Protein AF-A0A4S4KAW1-F1 (afdb_monomer)

Secondary structure (DSSP, 8-state):
---------TT-TT--EEEEEEEE--BTTBSS-HHHHHHGGGTT-EEPPPP------SS------TTGGGG---EEEEEEEE-S-HHHHHHHHHHHHSSS--PPPTTTS--S-TTSPPPPPTT--SEEEE-----SSSEEEE-EEESB---S--TTSPPPPB----------SPPPHHHHHHHHHHTTS----------BB--TT-TTS-SEEE-SS-HHHHHHHHHHTT--SEEEES---SSHHHHHHHHHHHHT-

Sequence (257 aa):
MPQIPFIISDGDPRDPLRVLITGFGPFASYTVNPSWLAVKKLNNVVLETEGAVPVTVNQPEVLSDAASKKSQRPIHITTIEIPVTYSAVLSTVPGLHARPPTLPTSTDLALTDDSAAPLPPADGYDLVLHVGAGARGDLHVEKLGHKLGYNMPDVDGKLAPVVAQCRDVDDSGEEDPAERFDHERIVDVGKGEGEEHVMRGFAEGYEAYNEELTTGIDVDELVKSLKESGVEHVQSSTNAGRYLCDFIYYGSLAEAQ

Foldseek 3Di:
DPDDQDDDDVDPLLAAAEEEEEEEADDQPRNGFPRCVVCVVLASPKAWDDQDDPDDDDDDPPPPPPVSVSPTHIHTYHYWYFYQAQVRLVVQQLQQLDQQRDHDDCVVTPPPPPPDHDDGHNRHHPYYHYGYDFDPFFAEDAFKFFFKDQQAATRVRDTADFADDDDVDPPVDDQDPLQVRVCVRRPVSDDDPDDDPTIGGDHPPQVPDDRMAGDPDPVVVVQVVCVVVPRVRYDYDHDNNSGSSSRSVVSNRSSND

Mean predicted aligned error: 10.24 Å

pLDDT: mean 79.51, std 20.13, range [31.59, 98.56]

Structure (mmCIF, N/CA/C/O backbone):
data_AF-A0A4S4KAW1-F1
#
_entry.id   AF-A0A4S4KAW1-F1
#
loop_
_atom_site.group_PDB
_atom_site.id
_atom_site.type_symbol
_atom_site.label_atom_id
_atom_site.label_alt_id
_atom_site.label_comp_id
_atom_site.label_asym_id
_atom_site.label_entity_id
_atom_site.label_seq_id
_atom_site.pdbx_PDB_ins_code
_atom_site.Cartn_x
_atom_site.Cartn_y
_atom_site.Cartn_z
_atom_site.occupancy
_atom_site.B_iso_or_equiv
_atom_site.auth_seq_id
_atom_site.auth_comp_id
_atom_site.auth_asym_id
_atom_site.auth_atom_id
_atom_site.pdbx_PDB_model_num
ATOM 1 N N . MET A 1 1 ? -1.596 2.398 28.412 1.00 31.59 1 MET A N 1
ATOM 2 C CA . MET A 1 1 ? -0.877 1.181 28.862 1.00 31.59 1 MET A CA 1
ATOM 3 C C . MET A 1 1 ? -0.819 0.224 27.681 1.00 31.59 1 MET A C 1
ATOM 5 O O . MET A 1 1 ? -1.823 0.179 26.980 1.00 31.59 1 MET A O 1
ATOM 9 N N . PRO A 1 2 ? 0.284 -0.499 27.419 1.00 34.94 2 PRO A N 1
ATOM 10 C CA . PRO A 1 2 ? 0.257 -1.559 26.415 1.00 34.94 2 PRO A CA 1
ATOM 11 C C . PRO A 1 2 ? -0.723 -2.640 26.894 1.00 34.94 2 PRO A C 1
ATOM 13 O O . PRO A 1 2 ? -0.535 -3.217 27.964 1.00 34.94 2 PRO A O 1
ATOM 16 N N . GLN A 1 3 ? -1.819 -2.810 26.157 1.00 39.22 3 GLN A N 1
ATOM 17 C CA . GLN A 1 3 ? -2.831 -3.832 26.411 1.00 39.22 3 GLN A CA 1
ATOM 18 C C . GLN A 1 3 ? -2.237 -5.207 26.083 1.00 39.22 3 GLN A C 1
ATOM 20 O O . GLN A 1 3 ? -1.500 -5.361 25.110 1.00 39.22 3 GLN A O 1
ATOM 25 N N . ILE A 1 4 ? -2.521 -6.186 26.937 1.00 39.03 4 ILE A N 1
ATOM 26 C CA . ILE A 1 4 ? -2.115 -7.585 26.772 1.00 39.03 4 ILE A CA 1
ATOM 27 C C . ILE A 1 4 ? -2.754 -8.110 25.470 1.00 39.03 4 ILE A C 1
ATOM 29 O O . ILE A 1 4 ? -3.947 -7.870 25.281 1.00 39.03 4 ILE A O 1
ATOM 33 N N . PRO A 1 5 ? -2.020 -8.806 24.578 1.00 40.56 5 PRO A N 1
ATOM 34 C CA . PRO A 1 5 ? -2.594 -9.353 23.352 1.00 40.56 5 PRO A CA 1
ATOM 35 C C . PRO A 1 5 ? -3.727 -10.325 23.698 1.00 40.56 5 PRO A C 1
ATOM 37 O O . PRO A 1 5 ? -3.508 -11.349 24.345 1.00 40.56 5 PRO A O 1
ATOM 40 N N . PHE A 1 6 ? -4.948 -9.977 23.296 1.00 51.44 6 PHE A N 1
ATOM 41 C CA . PHE A 1 6 ? -6.106 -10.854 23.392 1.00 51.44 6 PHE A CA 1
ATOM 42 C C . PHE A 1 6 ? -6.277 -11.538 22.039 1.00 51.44 6 PHE A C 1
ATOM 44 O O . PHE A 1 6 ? -6.526 -10.880 21.031 1.00 51.44 6 PHE A O 1
ATOM 51 N N . ILE A 1 7 ? -6.117 -12.859 22.007 1.00 53.09 7 ILE A N 1
ATOM 52 C CA . ILE A 1 7 ? -6.433 -13.652 20.821 1.00 53.09 7 ILE A CA 1
ATOM 53 C C . ILE A 1 7 ? -7.956 -13.738 20.754 1.00 53.09 7 ILE A C 1
ATOM 55 O O . ILE A 1 7 ? -8.578 -14.394 21.590 1.00 53.09 7 ILE A O 1
ATOM 59 N N . ILE A 1 8 ? -8.565 -13.067 19.776 1.00 52.62 8 ILE A N 1
ATOM 60 C CA . ILE A 1 8 ? -9.959 -13.336 19.428 1.00 52.62 8 ILE A CA 1
ATOM 61 C C . ILE A 1 8 ? -9.987 -14.706 18.749 1.00 52.62 8 ILE A C 1
ATOM 63 O O . ILE A 1 8 ? -9.509 -14.858 17.626 1.00 52.62 8 ILE A O 1
ATOM 67 N N . SER A 1 9 ? -10.508 -15.714 19.450 1.00 46.94 9 SER A N 1
ATOM 68 C CA . SER A 1 9 ? -10.858 -16.987 18.824 1.00 46.94 9 SER A CA 1
ATOM 69 C C . SER A 1 9 ? -11.995 -16.771 17.828 1.00 46.94 9 SER A C 1
ATOM 71 O O . SER A 1 9 ? -12.861 -15.925 18.067 1.00 46.94 9 SER A O 1
ATOM 73 N N . ASP A 1 10 ? -12.049 -17.576 16.767 1.00 49.44 10 ASP A N 1
ATOM 74 C CA . ASP A 1 10 ? -13.265 -17.697 15.961 1.00 49.44 10 ASP A CA 1
ATOM 75 C C . ASP A 1 10 ? -14.469 -17.913 16.897 1.00 49.44 10 ASP A C 1
ATOM 77 O O . ASP A 1 10 ? -14.483 -18.844 17.708 1.00 49.44 10 ASP A O 1
ATOM 81 N N . GLY A 1 11 ? -15.435 -16.986 16.858 1.00 51.88 11 GLY A N 1
ATOM 82 C CA . GLY A 1 11 ? -16.595 -16.967 17.755 1.00 51.88 11 GLY A CA 1
ATOM 83 C C . GLY A 1 11 ? -16.590 -15.945 18.907 1.00 51.88 11 GLY A C 1
ATOM 84 O O . GLY A 1 11 ? -17.435 -16.083 19.793 1.00 51.88 11 GLY A O 1
ATOM 85 N N . ASP A 1 12 ? -15.716 -14.920 18.934 1.00 58.22 12 ASP A N 1
ATOM 86 C CA . ASP A 1 12 ? -15.957 -13.745 19.807 1.00 58.22 12 ASP A CA 1
ATOM 87 C C . ASP A 1 12 ? -17.308 -13.110 19.421 1.00 58.22 12 ASP A C 1
ATOM 89 O O . ASP A 1 12 ? -17.510 -12.756 18.256 1.00 58.22 12 ASP A O 1
ATOM 93 N N . PRO A 1 13 ? -18.250 -12.955 20.371 1.00 59.50 13 PRO A N 1
ATOM 94 C CA . PRO A 1 13 ? -19.582 -12.421 20.097 1.00 59.50 13 PRO A CA 1
ATOM 95 C C . PRO A 1 13 ? -19.582 -10.981 19.561 1.00 59.50 13 PRO A C 1
ATOM 97 O O . PRO A 1 13 ? -20.631 -10.514 19.118 1.00 59.50 13 PRO A O 1
ATOM 100 N N . ARG A 1 14 ? -18.453 -10.263 19.637 1.00 67.94 14 ARG A N 1
ATOM 101 C CA . ARG A 1 14 ? -18.299 -8.899 19.119 1.00 67.94 14 ARG A CA 1
ATOM 102 C C . ARG A 1 14 ? -17.918 -8.834 17.644 1.00 67.94 14 ARG A C 1
ATOM 104 O O . ARG A 1 14 ? -18.051 -7.746 17.100 1.00 67.94 14 ARG A O 1
ATOM 111 N N . ASP A 1 15 ? -17.467 -9.942 17.042 1.00 79.06 15 ASP A N 1
ATOM 112 C CA . ASP A 1 15 ? -17.083 -10.040 15.624 1.00 79.06 15 ASP A CA 1
ATOM 113 C C . ASP A 1 15 ? -16.128 -8.905 15.172 1.00 79.06 15 ASP A C 1
ATOM 115 O O . ASP A 1 15 ? -16.587 -7.856 14.718 1.00 79.06 15 ASP A O 1
ATOM 119 N N . PRO A 1 16 ? -14.797 -9.037 15.333 1.00 85.06 16 PRO A N 1
ATOM 120 C CA . PRO A 1 16 ? -13.867 -7.951 15.023 1.00 85.06 16 PRO A CA 1
ATOM 121 C C . PRO A 1 16 ? -13.844 -7.583 13.534 1.00 85.06 16 PRO A C 1
ATOM 123 O O . PRO A 1 16 ? -13.897 -8.457 12.673 1.00 85.06 16 PRO A O 1
ATOM 126 N N . LEU A 1 17 ? -13.633 -6.298 13.242 1.00 89.94 17 LEU A N 1
ATOM 127 C CA . LEU A 1 17 ? -13.179 -5.838 11.931 1.00 89.94 17 LEU A CA 1
ATOM 128 C C . LEU A 1 17 ? -11.764 -6.362 11.667 1.00 89.94 17 LEU A C 1
ATOM 130 O O . LEU A 1 17 ? -10.868 -6.198 12.499 1.00 89.94 17 LEU A O 1
ATOM 134 N N . ARG A 1 18 ? -11.551 -6.983 10.511 1.00 91.00 18 ARG A N 1
ATOM 135 C CA . ARG A 1 18 ? -10.293 -7.613 10.110 1.00 91.00 18 ARG A CA 1
ATOM 136 C C . ARG A 1 18 ? -9.529 -6.681 9.183 1.00 91.00 18 ARG A C 1
ATOM 138 O O . ARG A 1 18 ? -9.922 -6.476 8.039 1.00 91.00 18 ARG A O 1
ATOM 145 N N . VAL A 1 19 ? -8.421 -6.133 9.671 1.00 94.06 19 VAL A N 1
ATOM 146 C CA . VAL A 1 19 ? -7.591 -5.183 8.924 1.00 94.06 19 VAL A CA 1
ATOM 147 C C . VAL A 1 19 ? -6.260 -5.828 8.574 1.00 94.06 19 VAL A C 1
ATOM 149 O O . VAL A 1 19 ? -5.533 -6.290 9.453 1.00 94.06 19 VAL A O 1
ATOM 152 N N . LEU A 1 20 ? -5.924 -5.828 7.290 1.00 95.44 20 LEU A N 1
ATOM 153 C CA . LEU A 1 20 ? -4.602 -6.187 6.801 1.00 95.44 20 LEU A CA 1
ATOM 154 C C . LEU A 1 20 ? -3.784 -4.917 6.569 1.00 95.44 20 LEU A C 1
ATOM 156 O O . LEU A 1 20 ? -4.234 -4.017 5.867 1.00 95.44 20 LEU A O 1
ATOM 160 N N . ILE A 1 21 ? -2.571 -4.854 7.116 1.00 96.00 21 ILE A N 1
ATOM 161 C CA . ILE A 1 21 ? -1.628 -3.763 6.859 1.00 96.00 21 ILE A CA 1
ATOM 162 C C . ILE A 1 21 ? -0.340 -4.324 6.265 1.00 96.00 21 ILE A C 1
ATOM 164 O O . ILE A 1 21 ? 0.326 -5.150 6.888 1.00 96.00 21 ILE A O 1
ATOM 168 N N . THR A 1 22 ? 0.067 -3.851 5.091 1.00 96.19 22 THR A N 1
ATOM 169 C CA . THR A 1 22 ? 1.364 -4.227 4.522 1.00 96.19 22 THR A CA 1
ATOM 170 C C . THR A 1 22 ? 2.401 -3.133 4.726 1.00 96.19 22 THR A C 1
ATOM 172 O O . THR A 1 22 ? 2.097 -1.945 4.641 1.00 96.19 22 THR A O 1
ATOM 175 N N . GLY A 1 23 ? 3.648 -3.538 4.944 1.00 95.56 23 GLY A N 1
ATOM 176 C CA . GLY A 1 23 ? 4.825 -2.691 4.755 1.00 95.56 23 GLY A CA 1
ATOM 177 C C . GLY A 1 23 ? 5.741 -3.316 3.710 1.00 95.56 23 GLY A C 1
ATOM 178 O O . GLY A 1 23 ? 5.575 -4.484 3.371 1.00 95.56 23 GLY A O 1
ATOM 179 N N . PHE A 1 24 ? 6.712 -2.567 3.208 1.00 94.25 24 PHE A N 1
ATOM 180 C CA . PHE A 1 24 ? 7.684 -3.089 2.251 1.00 94.25 24 PHE A CA 1
ATOM 181 C C . PHE A 1 24 ? 8.961 -3.580 2.921 1.00 94.25 24 PHE A C 1
ATOM 183 O O . PHE A 1 24 ? 9.371 -3.036 3.940 1.00 94.25 24 PHE A O 1
ATOM 190 N N . GLY A 1 25 ? 9.620 -4.558 2.307 1.00 91.56 25 GLY A N 1
ATOM 191 C CA . GLY A 1 25 ? 10.943 -5.028 2.692 1.00 91.56 25 GLY A CA 1
ATOM 192 C C . GLY A 1 25 ? 12.083 -4.095 2.272 1.00 91.56 25 GLY A C 1
ATOM 193 O O . GLY A 1 25 ? 11.841 -2.987 1.775 1.00 91.56 25 GLY A O 1
ATOM 194 N N . PRO A 1 26 ? 13.344 -4.510 2.496 1.00 88.75 26 PRO A N 1
ATOM 195 C CA . PRO A 1 26 ? 14.533 -3.727 2.157 1.00 88.75 26 PRO A CA 1
ATOM 196 C C . PRO A 1 26 ? 14.544 -3.248 0.696 1.00 88.75 26 PRO A C 1
ATOM 198 O O . PRO A 1 26 ? 14.152 -3.985 -0.205 1.00 88.75 26 PRO A O 1
ATOM 201 N N . PHE A 1 27 ? 15.003 -2.014 0.467 1.00 86.25 27 PHE A N 1
ATOM 202 C CA . PHE A 1 27 ? 15.100 -1.397 -0.863 1.00 86.25 27 PHE A CA 1
ATOM 203 C C . PHE A 1 27 ? 16.112 -0.248 -0.863 1.00 86.25 27 PHE A C 1
ATOM 205 O O . PHE A 1 27 ? 16.186 0.516 0.104 1.00 86.25 27 PHE A O 1
ATOM 212 N N . ALA A 1 28 ? 16.852 -0.090 -1.963 1.00 79.25 28 ALA A N 1
ATOM 213 C CA . ALA A 1 28 ? 17.888 0.930 -2.118 1.00 79.25 28 ALA A CA 1
ATOM 214 C C . ALA A 1 28 ? 18.864 0.933 -0.920 1.00 79.25 28 ALA A C 1
ATOM 216 O O . ALA A 1 28 ? 19.402 -0.103 -0.536 1.00 79.25 28 ALA A O 1
ATOM 217 N N . SER A 1 29 ? 19.074 2.088 -0.286 1.00 77.50 29 SER A N 1
ATOM 218 C CA . SER A 1 29 ? 19.932 2.236 0.897 1.00 77.50 29 SER A CA 1
ATOM 219 C C . SER A 1 29 ? 19.293 1.759 2.212 1.00 77.50 29 SER A C 1
ATOM 221 O O . SER A 1 29 ? 19.951 1.766 3.256 1.00 77.50 29 SER A O 1
ATOM 223 N N . TYR A 1 30 ? 18.026 1.337 2.197 1.00 77.00 30 TYR A N 1
ATOM 224 C CA . TYR A 1 30 ? 17.315 0.892 3.391 1.00 77.00 30 TYR A CA 1
ATOM 225 C C . TYR A 1 30 ? 17.540 -0.597 3.635 1.00 77.00 30 TYR A C 1
ATOM 227 O O . TYR A 1 30 ? 16.856 -1.445 3.067 1.00 77.00 30 TYR A O 1
ATOM 235 N N . THR A 1 31 ? 18.449 -0.914 4.559 1.00 81.50 31 THR A N 1
ATOM 236 C CA . THR A 1 31 ? 18.630 -2.284 5.075 1.00 81.50 31 THR A CA 1
ATOM 237 C C . THR A 1 31 ? 17.409 -2.783 5.846 1.00 81.50 31 THR A C 1
ATOM 239 O O . THR A 1 31 ? 17.170 -3.983 5.916 1.00 81.50 31 THR A O 1
ATOM 242 N N . VAL A 1 32 ? 16.628 -1.858 6.409 1.00 83.88 32 VAL A N 1
ATOM 243 C CA . VAL A 1 32 ? 15.282 -2.097 6.928 1.00 83.88 32 VAL A CA 1
ATOM 244 C C . VAL A 1 32 ? 14.402 -0.931 6.494 1.00 83.88 32 VAL A C 1
ATOM 246 O O . VAL A 1 32 ? 14.743 0.232 6.722 1.00 83.88 32 VAL A O 1
ATOM 249 N N . ASN A 1 33 ? 13.275 -1.233 5.861 1.00 91.06 33 ASN A N 1
ATOM 250 C CA . ASN A 1 33 ? 12.391 -0.226 5.291 1.00 91.06 33 ASN A CA 1
ATOM 251 C C . ASN A 1 33 ? 11.558 0.482 6.383 1.00 91.06 33 ASN A C 1
ATOM 253 O O . ASN A 1 33 ? 10.986 -0.191 7.250 1.00 91.06 33 ASN A O 1
ATOM 257 N N . PRO A 1 34 ? 11.443 1.824 6.356 1.00 92.75 34 PRO A N 1
ATOM 258 C CA . PRO A 1 34 ? 10.632 2.575 7.313 1.00 92.75 34 PRO A CA 1
ATOM 259 C C . PRO A 1 34 ? 9.162 2.148 7.356 1.00 92.75 34 PRO A C 1
ATOM 261 O O . PRO A 1 34 ? 8.574 2.135 8.437 1.00 92.75 34 PRO A O 1
ATOM 264 N N . SER A 1 35 ? 8.585 1.757 6.215 1.00 94.50 35 SER A N 1
ATOM 265 C CA . SER A 1 35 ? 7.195 1.291 6.158 1.00 94.50 35 SER A CA 1
ATOM 266 C C . SER A 1 35 ? 6.987 0.020 6.984 1.00 94.50 35 SER A C 1
ATOM 268 O O . SER A 1 35 ? 6.078 -0.037 7.810 1.00 94.50 35 SER A O 1
ATOM 270 N N . TRP A 1 36 ? 7.884 -0.965 6.867 1.00 94.06 36 TRP A N 1
ATOM 271 C CA . TRP A 1 36 ? 7.824 -2.172 7.688 1.00 94.06 36 TRP A CA 1
ATOM 272 C C . TRP A 1 36 ? 8.071 -1.893 9.172 1.00 94.06 36 TRP A C 1
ATOM 274 O O . TRP A 1 36 ? 7.372 -2.424 10.037 1.00 94.06 36 TRP A O 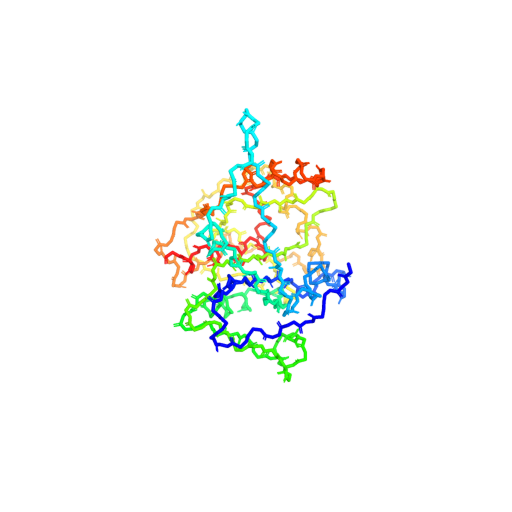1
ATOM 284 N N . LEU A 1 37 ? 9.019 -1.008 9.498 1.00 91.88 37 LEU A N 1
ATOM 285 C CA . LEU A 1 37 ? 9.256 -0.598 10.886 1.00 91.88 37 LEU A CA 1
ATOM 286 C C . LEU A 1 37 ? 8.020 0.025 11.541 1.00 91.88 37 LEU A C 1
ATOM 288 O O . LEU A 1 37 ? 7.812 -0.200 12.738 1.00 91.88 37 LEU A O 1
ATOM 292 N N . ALA A 1 38 ? 7.230 0.783 10.777 1.00 92.62 38 ALA A N 1
ATOM 293 C CA . ALA A 1 38 ? 6.015 1.427 11.257 1.00 92.62 38 ALA A CA 1
ATOM 294 C C . ALA A 1 38 ? 4.918 0.409 11.601 1.00 92.62 38 ALA A C 1
ATOM 296 O O . ALA A 1 38 ? 4.247 0.561 12.622 1.00 92.62 38 ALA A O 1
ATOM 297 N N . VAL A 1 39 ? 4.765 -0.645 10.793 1.00 92.62 39 VAL A N 1
ATOM 298 C CA . VAL A 1 39 ? 3.603 -1.543 10.892 1.00 92.62 39 VAL A CA 1
ATOM 299 C C . VAL A 1 39 ? 3.883 -2.841 11.644 1.00 92.62 39 VAL A C 1
ATOM 301 O O . VAL A 1 39 ? 2.990 -3.334 12.319 1.00 92.62 39 VAL A O 1
ATOM 304 N N . LYS A 1 40 ? 5.111 -3.380 11.641 1.00 88.31 40 LYS A N 1
ATOM 305 C CA . LYS A 1 40 ? 5.401 -4.737 12.161 1.00 88.31 40 LYS A CA 1
ATOM 306 C C . LYS A 1 40 ? 4.995 -4.997 13.615 1.00 88.31 40 LYS A C 1
ATOM 308 O O . LYS A 1 40 ? 4.757 -6.134 14.004 1.00 88.31 40 LYS A O 1
ATOM 313 N N . LYS A 1 41 ? 4.951 -3.950 14.448 1.00 87.44 41 LYS A N 1
ATOM 314 C CA . LYS A 1 41 ? 4.541 -4.048 15.863 1.00 87.44 41 LYS A CA 1
ATOM 315 C C . LYS A 1 41 ? 3.024 -4.096 16.048 1.00 87.44 41 LYS A C 1
ATOM 317 O O . LYS A 1 41 ? 2.573 -4.358 17.157 1.00 87.44 41 LYS A O 1
ATOM 322 N N . LEU A 1 42 ? 2.266 -3.802 14.995 1.00 87.50 42 LEU A N 1
ATOM 323 C CA . LEU A 1 42 ? 0.811 -3.875 14.971 1.00 87.50 42 LEU A CA 1
ATOM 324 C C . LEU A 1 42 ? 0.318 -5.290 14.648 1.00 87.50 42 LEU A C 1
ATOM 326 O O . LEU A 1 42 ? -0.885 -5.525 14.707 1.00 87.50 42 LEU A O 1
ATOM 330 N N . ASN A 1 43 ? 1.214 -6.235 14.328 1.00 86.81 43 ASN A N 1
ATOM 331 C CA . ASN A 1 43 ? 0.797 -7.601 14.045 1.00 86.81 43 ASN A CA 1
ATOM 332 C C . ASN A 1 43 ? 0.073 -8.204 15.247 1.00 86.81 43 ASN A C 1
ATOM 334 O O . ASN A 1 43 ? 0.582 -8.174 16.369 1.00 86.81 43 ASN A O 1
ATOM 338 N N . ASN A 1 44 ? -1.099 -8.776 14.990 1.00 81.12 44 ASN A N 1
ATOM 339 C CA . ASN A 1 44 ? -1.956 -9.392 15.991 1.00 81.12 44 ASN A CA 1
ATOM 340 C C . ASN A 1 44 ? -2.395 -8.434 17.120 1.00 81.12 44 ASN A C 1
ATOM 342 O O . ASN A 1 44 ? -2.749 -8.873 18.215 1.00 81.12 44 ASN A O 1
ATOM 346 N N . VAL A 1 45 ? -2.368 -7.120 16.873 1.00 84.06 45 VAL A N 1
ATOM 347 C CA . VAL A 1 45 ? -2.908 -6.117 17.797 1.00 84.06 45 VAL A CA 1
ATOM 348 C C . VAL A 1 45 ? -4.416 -6.004 17.602 1.00 84.06 45 VAL A C 1
ATOM 350 O O . VAL A 1 45 ? -4.911 -5.999 16.476 1.00 84.06 45 VAL A O 1
ATOM 353 N N . VAL A 1 46 ? -5.142 -5.879 18.715 1.00 84.62 46 VAL A N 1
ATOM 354 C CA . VAL A 1 46 ? -6.56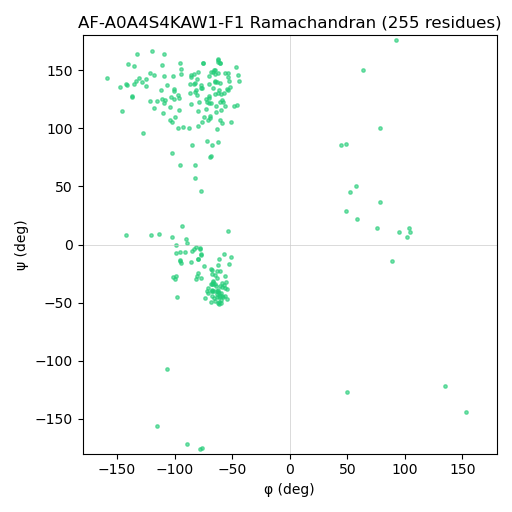6 -5.539 18.727 1.00 84.62 46 VAL A CA 1
ATOM 355 C C . VAL A 1 46 ? -6.734 -4.110 19.237 1.00 84.62 46 VAL A C 1
ATOM 357 O O . VAL A 1 46 ? -6.272 -3.787 20.333 1.00 84.62 46 VAL A O 1
ATOM 360 N N . LEU A 1 47 ? -7.383 -3.256 18.450 1.00 85.81 47 LEU A N 1
ATOM 361 C CA . LEU A 1 47 ? -7.771 -1.906 18.846 1.00 85.81 47 LEU A CA 1
ATOM 362 C C . LEU A 1 47 ? -9.249 -1.899 19.231 1.00 85.81 47 LEU A C 1
ATOM 364 O O . LEU A 1 47 ? -10.099 -2.396 18.496 1.00 85.81 47 LEU A O 1
ATOM 368 N N . GLU A 1 48 ? -9.563 -1.307 20.375 1.00 84.06 48 GLU A N 1
ATOM 369 C CA . GLU A 1 48 ? -10.946 -1.030 20.751 1.00 84.06 48 GLU A CA 1
ATOM 370 C C . GLU A 1 48 ? -11.375 0.274 20.070 1.00 84.06 48 GLU A C 1
ATOM 372 O O . GLU A 1 48 ? -10.661 1.277 20.124 1.00 84.06 48 GLU A O 1
ATOM 377 N N . THR A 1 49 ? -12.537 0.284 19.421 1.00 75.25 49 THR A N 1
ATOM 378 C CA . THR A 1 49 ? -13.111 1.532 18.908 1.00 75.25 49 THR A CA 1
ATOM 379 C C . THR A 1 49 ? -13.623 2.334 20.104 1.00 75.25 49 THR A C 1
ATOM 381 O O . THR A 1 49 ? -14.515 1.855 20.807 1.00 75.25 49 THR A O 1
ATOM 384 N N . GLU A 1 50 ? -13.082 3.524 20.383 1.00 65.56 50 GLU A N 1
ATOM 385 C CA . GLU A 1 50 ? -13.631 4.356 21.460 1.00 65.56 50 GLU A CA 1
ATOM 386 C C . GLU A 1 50 ? -15.065 4.798 21.126 1.00 65.56 50 GLU A C 1
ATOM 388 O O . GLU A 1 50 ? -15.412 5.065 19.975 1.00 65.56 50 GLU A O 1
ATOM 393 N N . GLY A 1 51 ? -15.930 4.794 22.146 1.00 52.91 51 GLY A N 1
ATOM 394 C CA . GLY A 1 51 ? -17.330 5.211 22.045 1.00 52.91 51 GLY A CA 1
ATOM 395 C C . GLY A 1 51 ? -17.456 6.608 21.466 1.00 52.91 51 GLY A C 1
ATOM 396 O O . GLY A 1 51 ? -16.779 7.525 21.925 1.00 52.91 51 GLY A O 1
ATOM 397 N N . ALA A 1 52 ? -18.369 6.781 20.506 1.00 41.75 52 ALA A N 1
ATOM 398 C CA . ALA A 1 52 ? -18.869 8.099 20.149 1.00 41.75 52 ALA A CA 1
ATOM 399 C C . ALA A 1 52 ? -19.199 8.856 21.445 1.00 41.75 52 ALA A C 1
ATOM 401 O O . ALA A 1 52 ? -19.988 8.385 22.270 1.00 41.75 52 ALA A O 1
ATOM 402 N N . VAL A 1 53 ? -18.537 9.995 21.646 1.00 37.47 53 VAL A N 1
ATOM 403 C CA . VAL A 1 53 ? -18.756 10.866 22.801 1.00 37.47 53 VAL A CA 1
ATOM 404 C C . VAL A 1 53 ? -20.258 11.173 22.872 1.00 37.47 53 VAL A C 1
ATOM 406 O O . VAL A 1 53 ? -20.840 11.495 21.831 1.00 37.47 53 VAL A O 1
ATOM 409 N N . PRO A 1 54 ? -20.927 11.067 24.036 1.00 41.19 54 PRO A N 1
ATOM 410 C CA . PRO A 1 54 ? -22.349 11.371 24.123 1.00 41.19 54 PRO A CA 1
ATOM 411 C C . PRO A 1 54 ? -22.601 12.797 23.630 1.00 41.19 54 PRO A C 1
ATOM 413 O O . PRO A 1 54 ? -22.079 13.760 24.195 1.00 41.19 54 PRO A O 1
ATOM 416 N N . VAL A 1 55 ? -23.399 12.945 22.572 1.00 39.38 55 VAL A N 1
ATOM 417 C CA . VAL A 1 55 ? -23.841 14.261 22.110 1.00 39.38 55 VAL A CA 1
ATOM 418 C C . VAL A 1 55 ? -24.795 14.810 23.168 1.00 39.38 55 VAL A C 1
ATOM 420 O O . VAL A 1 55 ? -25.909 14.316 23.338 1.00 39.38 55 VAL A O 1
ATOM 423 N N . THR A 1 56 ? -24.361 15.825 23.910 1.00 38.34 56 THR A N 1
ATOM 424 C CA . THR A 1 56 ? -25.212 16.519 24.877 1.00 38.34 56 THR A CA 1
ATOM 425 C C . THR A 1 56 ? -26.106 17.521 24.145 1.00 38.34 56 THR A C 1
ATOM 427 O O . THR A 1 56 ? -25.681 18.614 23.785 1.00 38.34 56 THR A O 1
ATOM 430 N N . VAL A 1 57 ? -27.379 17.171 23.940 1.00 38.22 57 VAL A N 1
ATOM 431 C CA . VAL A 1 57 ? -28.426 18.140 23.575 1.00 38.22 57 VAL A CA 1
ATOM 432 C C . VAL A 1 57 ? -29.274 18.414 24.818 1.00 38.22 57 VAL A C 1
ATOM 434 O O . VAL A 1 57 ? -30.070 17.583 25.236 1.00 38.22 57 VAL A O 1
ATOM 437 N N . ASN A 1 58 ? -29.101 19.603 25.402 1.00 45.75 58 ASN A N 1
ATOM 438 C CA . ASN A 1 58 ? -29.991 20.209 26.405 1.00 45.75 58 ASN A CA 1
ATOM 439 C C . ASN A 1 58 ? -30.262 19.413 27.706 1.00 45.75 58 ASN A C 1
ATOM 441 O O . ASN A 1 58 ? -31.409 19.339 28.130 1.00 45.75 58 ASN A O 1
ATOM 445 N N . GLN A 1 59 ? -29.223 18.919 28.393 1.00 50.28 59 GLN A N 1
ATOM 446 C CA . GLN A 1 59 ? -29.257 18.532 29.826 1.00 50.28 59 GLN A CA 1
ATOM 447 C C . GLN A 1 59 ? -30.373 17.554 30.279 1.00 50.28 59 GLN A C 1
ATOM 449 O O . GLN A 1 59 ? -30.950 17.718 31.357 1.00 50.28 59 GLN A O 1
ATOM 454 N N . PRO A 1 60 ? -30.638 16.473 29.535 1.00 41.19 60 PRO A N 1
ATOM 455 C CA . PRO A 1 60 ? -30.642 15.188 30.236 1.00 41.19 60 PRO A CA 1
ATOM 456 C C . PRO A 1 60 ? -29.693 14.183 29.585 1.00 41.19 60 PRO A C 1
ATOM 458 O O . PRO A 1 60 ? -29.657 14.034 28.365 1.00 41.19 60 PRO A O 1
ATOM 461 N N . GLU A 1 61 ? -28.934 13.468 30.419 1.00 40.88 61 GLU A N 1
ATOM 462 C CA . GLU A 1 61 ? -28.210 12.268 30.002 1.00 40.88 61 GLU A CA 1
ATOM 463 C C . GLU A 1 61 ? -29.232 11.215 29.563 1.00 40.88 61 GLU A C 1
ATOM 465 O O . GLU A 1 61 ? -29.850 10.533 30.382 1.00 40.88 61 GLU A O 1
ATOM 470 N N . VAL A 1 62 ? -29.440 11.087 28.255 1.00 41.06 62 VAL A N 1
ATOM 471 C CA . VAL A 1 62 ? -30.067 9.890 27.706 1.00 41.06 62 VAL A CA 1
ATOM 472 C C . VAL A 1 62 ? -28.980 8.824 27.730 1.00 41.06 62 VAL A C 1
ATOM 474 O O . VAL A 1 62 ? -28.042 8.878 26.936 1.00 41.06 62 VAL A O 1
ATOM 477 N N . LEU A 1 63 ? -29.076 7.882 28.675 1.00 44.31 63 LEU A N 1
ATOM 478 C CA . LEU A 1 63 ? -28.364 6.610 28.582 1.00 44.31 63 LEU A CA 1
ATOM 479 C C . LEU A 1 63 ? -28.692 6.039 27.204 1.00 44.31 63 LEU A C 1
ATOM 481 O O . LEU A 1 63 ? -29.823 5.619 26.968 1.00 44.31 63 LEU A O 1
ATOM 485 N N . SER A 1 64 ? -27.733 6.095 26.282 1.00 42.56 64 SER A N 1
ATOM 486 C CA . SER A 1 64 ? -27.885 5.448 24.992 1.00 42.56 64 SER A CA 1
ATOM 487 C C . SER A 1 64 ? -28.134 3.971 25.273 1.00 42.56 64 SER A C 1
ATOM 489 O O . SER A 1 64 ? -27.392 3.327 26.023 1.00 42.56 64 SER A O 1
ATOM 491 N N . ASP A 1 65 ? -29.267 3.479 24.776 1.00 42.31 65 ASP A N 1
ATOM 492 C CA . ASP A 1 65 ? -29.755 2.133 25.034 1.00 42.31 65 ASP A CA 1
ATOM 493 C C . ASP A 1 65 ? -28.635 1.102 24.860 1.00 42.31 65 ASP A C 1
ATOM 495 O O . ASP A 1 65 ? -27.724 1.267 24.048 1.00 42.31 65 ASP A O 1
ATOM 499 N N . ALA A 1 66 ? -28.728 -0.028 25.561 1.00 45.50 66 ALA A N 1
ATOM 500 C CA . ALA A 1 66 ? -27.815 -1.166 25.413 1.00 45.50 66 ALA A CA 1
ATOM 501 C C . ALA A 1 66 ? -27.629 -1.650 23.947 1.00 45.50 66 ALA A C 1
ATOM 503 O O . ALA A 1 66 ? -26.719 -2.428 23.667 1.00 45.50 66 ALA A O 1
ATOM 504 N N . ALA A 1 67 ? -28.450 -1.165 23.006 1.00 43.75 67 ALA A N 1
ATOM 505 C CA . ALA A 1 67 ? -28.273 -1.287 21.563 1.00 43.75 67 ALA A CA 1
ATOM 506 C C . ALA A 1 67 ? -27.067 -0.499 20.998 1.00 43.75 67 ALA A C 1
ATOM 508 O O . ALA A 1 67 ? -26.403 -1.007 20.101 1.00 43.75 67 ALA A O 1
ATOM 509 N N . SER A 1 68 ? -26.703 0.670 21.541 1.00 46.28 68 SER A N 1
ATOM 510 C CA . SER A 1 68 ? -25.509 1.429 21.119 1.00 46.28 68 SER A CA 1
ATOM 511 C C . SER A 1 68 ? -24.193 0.732 21.481 1.00 46.28 68 SER A C 1
ATOM 513 O O . SER A 1 68 ? -23.178 0.965 20.833 1.00 46.28 68 SER A O 1
ATOM 515 N N . LYS A 1 69 ? -24.203 -0.191 22.455 1.00 44.34 69 LYS A N 1
ATOM 516 C CA . LYS A 1 69 ? -23.0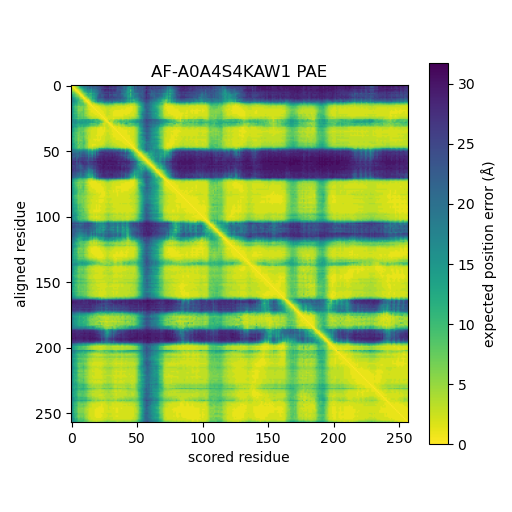46 -1.045 22.781 1.00 44.34 69 LYS A CA 1
ATOM 517 C C . LYS A 1 69 ? -22.867 -2.237 21.830 1.00 44.34 69 LYS A C 1
ATOM 519 O O . LYS A 1 69 ? -21.811 -2.855 21.855 1.00 44.34 69 LYS A O 1
ATOM 524 N N . LYS A 1 70 ? -23.854 -2.558 20.977 1.00 45.38 70 LYS A N 1
ATOM 525 C CA . LYS A 1 70 ? -23.727 -3.609 19.943 1.00 45.38 70 LYS A CA 1
ATOM 526 C C . LYS A 1 70 ? -22.919 -3.171 18.713 1.00 45.38 70 LYS A C 1
ATOM 528 O O . LYS A 1 70 ? -22.648 -4.003 17.861 1.00 45.38 70 LYS A O 1
ATOM 533 N N . SER A 1 71 ? -22.558 -1.891 18.600 1.00 53.59 71 SER A N 1
ATOM 534 C CA . SER A 1 71 ? -21.974 -1.321 17.377 1.00 53.59 71 SER A CA 1
ATOM 535 C C . SER A 1 71 ? -20.445 -1.193 17.394 1.00 53.59 71 SER A C 1
ATOM 537 O O . SER A 1 71 ? -19.872 -0.704 16.424 1.00 53.59 71 SER A O 1
ATOM 539 N N . GLN A 1 72 ? -19.774 -1.576 18.479 1.00 71.12 72 GLN A N 1
ATOM 540 C CA . GLN A 1 72 ? -18.335 -1.357 18.634 1.00 71.12 72 GLN A CA 1
ATOM 541 C C . GLN A 1 72 ? -17.578 -2.652 18.363 1.00 71.12 72 GLN A C 1
ATOM 543 O O . GLN A 1 72 ? -17.218 -3.384 19.285 1.00 71.12 72 GLN A O 1
ATOM 548 N N . ARG A 1 73 ? -17.417 -2.962 17.073 1.00 81.81 73 ARG A N 1
ATOM 549 C CA . ARG A 1 73 ? -16.588 -4.084 16.631 1.00 81.81 73 ARG A CA 1
ATOM 550 C C . ARG A 1 73 ? -15.123 -3.713 16.899 1.00 81.81 73 ARG A C 1
ATOM 552 O O . ARG A 1 73 ? -14.682 -2.681 16.392 1.00 81.81 73 ARG A O 1
ATOM 559 N N . PRO A 1 74 ? -14.367 -4.495 17.686 1.00 87.00 74 PRO A N 1
ATOM 560 C CA . PRO A 1 74 ? -12.934 -4.263 17.830 1.00 87.00 74 PRO A CA 1
ATOM 561 C C . PRO A 1 74 ? -12.236 -4.445 16.476 1.00 87.00 74 PRO A C 1
ATOM 563 O O . PRO A 1 74 ? -12.750 -5.129 15.598 1.00 87.00 74 PRO A O 1
ATOM 566 N N . ILE A 1 75 ? -11.062 -3.853 16.292 1.00 88.88 75 ILE A N 1
ATOM 567 C CA . ILE A 1 75 ? -10.268 -3.975 15.066 1.00 88.88 75 ILE A CA 1
ATOM 568 C C . ILE A 1 75 ? -9.115 -4.927 15.341 1.00 88.88 75 ILE A C 1
ATOM 570 O O . ILE A 1 75 ? -8.279 -4.632 16.186 1.00 88.88 75 ILE A O 1
ATOM 574 N N . HIS A 1 76 ? -9.041 -6.046 14.631 1.00 88.88 76 HIS A N 1
ATOM 575 C CA . HIS A 1 76 ? -7.907 -6.965 14.680 1.00 88.88 76 HIS A CA 1
ATOM 576 C C . HIS A 1 76 ? -6.993 -6.736 13.476 1.00 88.88 76 HIS A C 1
ATOM 578 O O . HIS A 1 76 ? -7.447 -6.767 12.332 1.00 88.88 76 HIS A O 1
ATOM 584 N N . ILE A 1 77 ? -5.710 -6.497 13.746 1.00 88.62 77 ILE A N 1
ATOM 585 C CA . ILE A 1 77 ? -4.713 -6.149 12.735 1.00 88.62 77 ILE A CA 1
ATOM 586 C C . ILE A 1 77 ? -3.829 -7.358 12.430 1.00 88.62 77 ILE A C 1
ATOM 588 O O . ILE A 1 77 ? -3.204 -7.936 13.319 1.00 88.62 77 ILE A O 1
ATOM 592 N N . THR A 1 78 ? -3.724 -7.698 11.150 1.00 90.12 78 THR A N 1
ATOM 593 C CA . THR A 1 78 ? -2.683 -8.580 10.605 1.00 90.12 78 THR A CA 1
ATOM 594 C C . THR A 1 78 ? -1.688 -7.732 9.831 1.00 90.12 78 THR A C 1
ATOM 596 O O . THR A 1 78 ? -2.106 -6.844 9.089 1.00 90.12 78 THR A O 1
ATOM 599 N N . THR A 1 79 ? -0.386 -7.988 9.974 1.00 90.62 79 THR A N 1
ATOM 600 C CA . THR A 1 79 ? 0.625 -7.269 9.185 1.00 90.62 79 THR A CA 1
ATOM 601 C C . THR A 1 79 ? 1.552 -8.184 8.415 1.00 90.62 79 THR A C 1
ATOM 603 O O . THR A 1 79 ? 1.986 -9.199 8.956 1.00 90.62 79 THR A O 1
ATOM 606 N N . ILE A 1 80 ? 1.915 -7.781 7.197 1.00 90.88 80 ILE A N 1
ATOM 607 C CA . ILE A 1 80 ? 2.771 -8.564 6.297 1.00 90.88 80 ILE A CA 1
ATOM 608 C C . ILE A 1 80 ? 3.832 -7.649 5.675 1.00 90.88 80 ILE A C 1
ATOM 610 O O . ILE A 1 80 ? 3.543 -6.512 5.298 1.00 90.88 80 ILE A O 1
ATOM 614 N N . GLU A 1 81 ? 5.068 -8.130 5.584 1.00 92.25 81 GLU A N 1
ATOM 615 C CA . GLU A 1 81 ? 6.140 -7.476 4.829 1.00 92.25 81 GLU A CA 1
ATOM 616 C C . GLU A 1 81 ? 6.066 -7.943 3.371 1.00 92.25 81 GLU A C 1
ATOM 618 O O . GLU A 1 81 ? 5.973 -9.139 3.142 1.00 92.25 81 GLU A O 1
ATOM 623 N N . ILE A 1 82 ? 6.090 -7.039 2.391 1.00 93.00 82 ILE A N 1
ATOM 624 C CA . ILE A 1 82 ? 6.055 -7.353 0.953 1.00 93.00 82 ILE A CA 1
ATOM 625 C C . ILE A 1 82 ? 7.411 -6.981 0.335 1.00 93.00 82 ILE A C 1
ATOM 627 O O . ILE A 1 82 ? 7.901 -5.882 0.597 1.00 93.00 82 ILE A O 1
ATOM 631 N N . PRO A 1 83 ? 8.058 -7.821 -0.489 1.00 93.06 83 PRO A N 1
ATOM 632 C CA . PRO A 1 83 ? 9.300 -7.458 -1.157 1.00 93.06 83 PRO A CA 1
ATOM 633 C C . PRO A 1 83 ? 9.027 -6.336 -2.149 1.00 93.06 83 PRO A C 1
ATOM 635 O O . PRO A 1 83 ? 7.953 -6.255 -2.744 1.00 93.06 83 PRO A O 1
ATOM 638 N N . VAL A 1 84 ? 10.024 -5.495 -2.384 1.00 93.25 84 VAL A N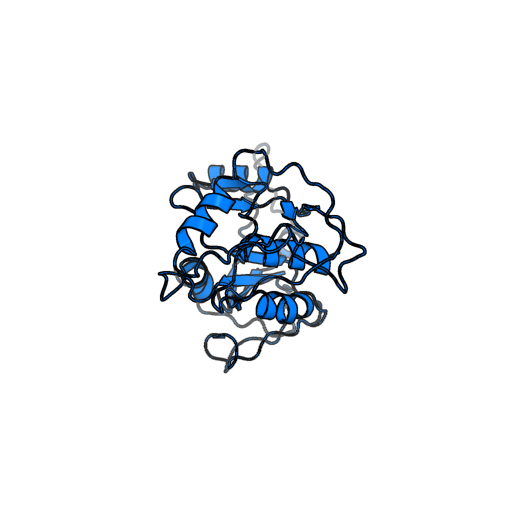 1
ATOM 639 C CA . VAL A 1 84 ? 9.924 -4.411 -3.367 1.00 93.25 84 VAL A CA 1
ATOM 640 C C . VAL A 1 84 ? 10.205 -4.971 -4.769 1.00 93.25 84 VAL A C 1
ATOM 642 O O . VAL A 1 84 ? 11.143 -4.544 -5.432 1.00 93.25 84 VAL A O 1
ATOM 645 N N . THR A 1 85 ? 9.432 -5.982 -5.191 1.00 95.00 85 THR A N 1
ATOM 646 C CA . THR A 1 85 ? 9.515 -6.625 -6.516 1.00 95.00 85 THR A CA 1
ATOM 647 C C . THR A 1 85 ? 8.151 -6.745 -7.179 1.00 95.00 85 THR A C 1
ATOM 649 O O . THR A 1 85 ? 7.145 -7.035 -6.524 1.00 95.00 85 THR A O 1
ATOM 652 N N . TYR A 1 86 ? 8.111 -6.570 -8.503 1.00 96.25 86 TYR A N 1
ATOM 653 C CA . TYR A 1 86 ? 6.857 -6.672 -9.260 1.00 96.25 86 TYR A CA 1
ATOM 654 C C . TYR A 1 86 ? 6.270 -8.081 -9.169 1.00 96.25 86 TYR A C 1
ATOM 656 O O . TYR A 1 86 ? 5.064 -8.250 -9.000 1.00 96.25 86 TYR A O 1
ATOM 664 N N . SER A 1 87 ? 7.131 -9.103 -9.224 1.00 95.19 87 SER A N 1
ATOM 665 C CA . SER A 1 87 ? 6.705 -10.500 -9.128 1.00 95.19 87 SER A CA 1
ATOM 666 C C . SER A 1 87 ? 6.052 -10.820 -7.790 1.00 95.19 87 SER A C 1
ATOM 668 O O . SER A 1 87 ? 5.071 -11.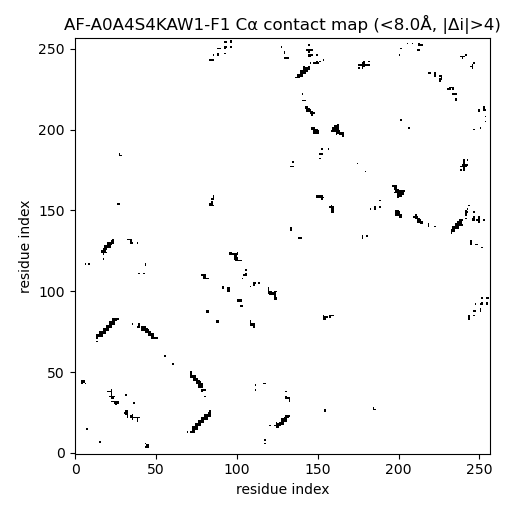555 -7.773 1.00 95.19 87 SER A O 1
ATOM 670 N N . ALA A 1 88 ? 6.562 -10.269 -6.683 1.00 94.44 88 ALA A N 1
ATOM 671 C CA . ALA A 1 88 ? 5.978 -10.533 -5.376 1.00 94.44 88 ALA A CA 1
ATOM 672 C C . ALA A 1 88 ? 4.618 -9.851 -5.211 1.00 94.44 88 ALA A C 1
ATOM 674 O O . ALA A 1 88 ? 3.708 -10.450 -4.640 1.00 94.44 88 ALA A O 1
ATOM 675 N N . VAL A 1 89 ? 4.446 -8.635 -5.741 1.00 95.81 89 VAL A N 1
ATOM 676 C CA . VAL A 1 89 ? 3.132 -7.976 -5.762 1.00 95.81 89 VAL A CA 1
ATOM 677 C C . VAL A 1 89 ? 2.134 -8.800 -6.580 1.00 95.81 89 VAL A C 1
ATOM 679 O O . VAL A 1 89 ? 1.083 -9.160 -6.052 1.00 95.81 89 VAL A O 1
ATOM 682 N N . LEU A 1 90 ? 2.489 -9.178 -7.813 1.00 95.94 90 LEU A N 1
ATOM 683 C CA . LEU A 1 90 ? 1.615 -9.957 -8.702 1.00 95.94 90 LEU A CA 1
ATOM 684 C C . LEU A 1 90 ? 1.235 -11.326 -8.122 1.00 95.94 90 LEU A C 1
ATOM 686 O O . LEU A 1 90 ? 0.114 -11.780 -8.320 1.00 95.94 90 LEU A O 1
ATOM 690 N N . SER A 1 91 ? 2.142 -11.992 -7.400 1.00 93.88 91 SER A N 1
ATOM 691 C CA . SER A 1 91 ? 1.847 -13.298 -6.799 1.00 93.88 91 SER A CA 1
ATOM 692 C C . SER A 1 91 ? 1.059 -13.210 -5.493 1.00 93.88 91 SER A C 1
ATOM 694 O O . SER A 1 91 ? 0.390 -14.173 -5.127 1.00 93.88 91 SER A O 1
ATOM 696 N N . THR A 1 92 ? 1.177 -12.102 -4.755 1.00 94.19 92 THR A N 1
ATOM 697 C CA . THR A 1 92 ? 0.650 -12.000 -3.386 1.00 94.19 92 THR A CA 1
ATOM 698 C C . THR A 1 92 ? -0.707 -11.313 -3.343 1.00 94.19 92 THR A C 1
ATOM 700 O O . THR A 1 92 ? -1.606 -11.804 -2.667 1.00 94.19 92 THR A O 1
ATOM 703 N N . VAL A 1 93 ? -0.877 -10.197 -4.061 1.00 96.38 93 VAL A N 1
ATOM 704 C CA . VAL A 1 93 ? -2.062 -9.330 -3.934 1.00 96.38 93 VAL A CA 1
ATOM 705 C C . VAL A 1 93 ? -3.384 -10.057 -4.213 1.00 96.38 93 VAL A C 1
ATOM 707 O O . VAL A 1 93 ? -4.261 -9.950 -3.356 1.00 96.38 93 VAL A O 1
ATOM 710 N N . PRO A 1 94 ? -3.534 -10.880 -5.271 1.00 96.62 94 PRO A N 1
ATOM 711 C CA . PRO A 1 94 ? -4.767 -11.650 -5.475 1.00 96.62 94 PRO A CA 1
ATOM 712 C C . PRO A 1 94 ? -5.117 -12.551 -4.279 1.00 96.62 94 PRO A C 1
ATOM 714 O O . PRO A 1 94 ? -6.272 -12.670 -3.875 1.00 96.62 94 PRO A O 1
ATOM 717 N N . GLY A 1 95 ? -4.100 -13.147 -3.644 1.00 95.50 95 GLY A N 1
ATOM 718 C CA . GLY A 1 95 ? -4.267 -13.963 -2.442 1.00 95.50 95 GLY A CA 1
ATOM 719 C C . GLY A 1 95 ? -4.729 -13.161 -1.223 1.00 95.50 95 GLY A C 1
ATOM 720 O O . GLY A 1 95 ? -5.518 -13.676 -0.432 1.00 95.50 95 GLY A O 1
ATOM 721 N N . LEU A 1 96 ? -4.300 -11.903 -1.077 1.00 95.19 96 LEU A N 1
ATOM 722 C CA . LEU A 1 96 ? -4.701 -11.037 0.041 1.00 95.19 96 LEU A CA 1
ATOM 723 C C . LEU A 1 96 ? -6.196 -10.680 0.008 1.00 95.19 96 LEU A C 1
ATOM 725 O O . LEU A 1 96 ? -6.796 -10.510 1.068 1.00 95.19 96 LEU A O 1
ATOM 729 N N . HIS A 1 97 ? -6.788 -10.589 -1.188 1.00 96.50 97 HIS A N 1
ATOM 730 C CA . HIS A 1 97 ? -8.204 -10.242 -1.397 1.00 96.50 97 HIS A CA 1
ATOM 731 C C . HIS A 1 97 ? -9.127 -11.458 -1.558 1.00 96.50 97 HIS A C 1
ATOM 733 O O . HIS A 1 97 ? -10.351 -11.315 -1.578 1.00 96.50 97 HIS A O 1
ATOM 739 N N . ALA A 1 98 ? -8.564 -12.667 -1.628 1.00 95.75 98 ALA A N 1
ATOM 740 C CA . ALA A 1 98 ? -9.334 -13.903 -1.678 1.00 95.75 98 ALA A CA 1
ATOM 741 C C . ALA A 1 98 ? -10.193 -14.111 -0.412 1.00 95.75 98 ALA A C 1
ATOM 743 O O . ALA A 1 98 ? -9.932 -13.563 0.661 1.00 95.75 98 ALA A O 1
ATOM 744 N N . ARG A 1 99 ? -11.230 -14.949 -0.531 1.00 93.69 99 ARG A N 1
ATOM 745 C CA . ARG A 1 99 ? -12.134 -15.323 0.570 1.00 93.69 99 ARG A CA 1
ATOM 746 C C . ARG A 1 99 ? -12.206 -16.856 0.662 1.00 93.69 99 ARG A C 1
ATOM 748 O O . ARG A 1 99 ? -12.949 -17.460 -0.117 1.00 93.69 99 ARG A O 1
ATOM 755 N N . PRO A 1 100 ? -11.416 -17.508 1.540 1.00 92.56 100 PRO A N 1
ATOM 756 C CA . PRO A 1 100 ? -10.492 -16.924 2.525 1.00 92.56 100 PRO A CA 1
ATOM 757 C C . PRO A 1 100 ? -9.183 -16.380 1.911 1.00 92.56 100 PRO A C 1
ATOM 759 O O . PRO A 1 100 ? -8.762 -16.876 0.859 1.00 92.56 100 PRO A O 1
ATOM 762 N N . PRO A 1 101 ? -8.491 -15.429 2.575 1.00 93.44 101 PRO A N 1
ATOM 763 C CA . PRO A 1 101 ? -7.202 -14.927 2.118 1.00 93.44 101 PRO A CA 1
ATOM 764 C C . PRO A 1 101 ? -6.125 -16.008 2.143 1.00 93.44 101 PRO A C 1
ATOM 766 O O . PRO A 1 101 ? -6.016 -16.790 3.091 1.00 93.44 101 PRO A O 1
ATOM 769 N N . THR A 1 102 ? -5.278 -16.001 1.120 1.00 90.88 102 THR A N 1
ATOM 770 C CA . THR A 1 102 ? -4.059 -16.808 1.053 1.00 90.88 102 THR A CA 1
ATOM 771 C C . THR A 1 102 ? -2.870 -15.914 1.364 1.00 90.88 102 THR A C 1
ATOM 773 O O . THR A 1 102 ? -2.474 -15.087 0.545 1.00 90.88 102 THR A O 1
ATOM 776 N N . LEU A 1 103 ? -2.314 -16.067 2.565 1.00 85.62 103 LEU A N 1
ATOM 777 C CA . LEU A 1 103 ? -1.138 -15.311 2.981 1.00 85.62 103 LEU A CA 1
ATOM 778 C C . LEU A 1 103 ? 0.151 -16.013 2.521 1.00 85.62 103 LEU A C 1
ATOM 780 O O . LEU A 1 103 ? 0.212 -17.245 2.540 1.00 85.62 103 LEU A O 1
ATOM 784 N N . PRO A 1 104 ? 1.186 -15.253 2.131 1.00 80.31 104 PRO A N 1
ATOM 785 C CA . PRO A 1 104 ? 2.494 -15.807 1.791 1.00 80.31 104 PRO A CA 1
ATOM 786 C C . PRO A 1 104 ? 3.119 -16.484 3.019 1.00 80.31 104 PRO A C 1
ATOM 788 O O . PRO A 1 104 ? 3.014 -15.977 4.132 1.00 80.31 104 PRO A O 1
ATOM 791 N N . THR A 1 105 ? 3.764 -17.637 2.837 1.00 61.44 105 THR A N 1
ATOM 792 C CA . THR A 1 105 ? 4.392 -18.397 3.931 1.00 61.44 105 THR A CA 1
ATOM 793 C C . THR A 1 105 ? 5.619 -17.684 4.517 1.00 61.44 105 THR A C 1
ATOM 795 O O . THR A 1 105 ? 6.370 -17.041 3.787 1.00 61.44 105 THR A O 1
ATOM 798 N N . SER A 1 106 ? 5.872 -17.865 5.824 1.00 52.22 106 SER A N 1
ATOM 799 C CA . SER A 1 106 ? 6.949 -17.229 6.623 1.00 52.22 106 SER A CA 1
ATOM 800 C C . SER A 1 106 ? 8.376 -17.358 6.051 1.00 52.22 106 SER A C 1
ATOM 802 O O . SER A 1 106 ? 9.285 -16.625 6.438 1.00 52.22 106 SER A O 1
ATOM 804 N N . THR A 1 107 ? 8.602 -18.275 5.108 1.00 45.94 107 THR A N 1
ATOM 805 C CA . THR A 1 107 ? 9.897 -18.438 4.427 1.00 45.94 107 THR A CA 1
ATOM 806 C C . THR A 1 107 ? 10.133 -17.418 3.312 1.00 45.94 107 THR A C 1
ATOM 808 O O . THR A 1 107 ? 11.290 -17.123 3.025 1.00 45.94 107 THR A O 1
ATOM 811 N N . ASP A 1 108 ? 9.067 -16.865 2.726 1.00 45.84 108 ASP A N 1
ATOM 812 C CA . ASP A 1 108 ? 9.146 -15.918 1.608 1.00 45.84 108 ASP A CA 1
ATOM 813 C C . ASP A 1 108 ? 9.014 -14.463 2.064 1.00 45.84 108 ASP A C 1
ATOM 815 O O . ASP A 1 108 ? 9.575 -13.577 1.427 1.00 45.84 108 ASP A O 1
ATOM 819 N N . LEU A 1 109 ? 8.330 -14.220 3.187 1.00 53.34 109 LEU A N 1
ATOM 820 C CA . LEU A 1 109 ? 8.146 -12.914 3.821 1.00 53.34 109 LEU A CA 1
ATOM 821 C C . LEU A 1 109 ? 8.233 -13.094 5.324 1.00 53.34 109 LEU A C 1
ATOM 823 O O . LEU A 1 109 ? 7.679 -14.060 5.842 1.00 53.34 109 LEU A O 1
ATOM 827 N N . ALA A 1 110 ? 8.918 -12.193 6.029 1.00 50.47 110 ALA A N 1
ATOM 828 C CA . ALA A 1 110 ? 9.106 -12.299 7.470 1.00 50.47 110 ALA A CA 1
ATOM 829 C C . ALA A 1 110 ? 7.780 -12.074 8.222 1.00 50.47 110 ALA A C 1
ATOM 831 O O . ALA A 1 110 ? 7.548 -11.033 8.838 1.00 50.47 110 ALA A O 1
ATOM 832 N N . LEU A 1 111 ? 6.900 -13.074 8.195 1.00 52.50 111 LEU A N 1
ATOM 833 C CA . LEU A 1 111 ? 5.822 -13.205 9.156 1.00 52.50 111 LEU A CA 1
ATOM 834 C C . LEU A 1 111 ? 6.477 -13.331 10.531 1.00 52.50 111 LEU A C 1
ATOM 836 O O . LEU A 1 111 ? 7.355 -14.168 10.756 1.00 52.50 111 LEU A O 1
ATOM 840 N N . THR A 1 112 ? 6.114 -12.430 11.437 1.00 49.34 112 THR A N 1
ATOM 841 C CA . THR A 1 112 ? 6.644 -12.435 12.797 1.00 49.34 112 THR A CA 1
ATOM 842 C C . THR A 1 112 ? 6.093 -13.658 13.541 1.00 49.34 112 THR A C 1
ATOM 844 O O . THR A 1 112 ? 4.906 -13.713 13.818 1.00 49.34 112 THR A O 1
ATOM 847 N N . ASP A 1 113 ? 6.967 -14.631 13.824 1.00 50.22 113 ASP A N 1
ATOM 848 C CA . ASP A 1 113 ? 6.775 -15.804 14.703 1.00 50.22 113 ASP A CA 1
ATOM 849 C C . ASP A 1 113 ? 5.425 -16.554 14.547 1.00 50.22 113 ASP A C 1
ATOM 851 O O . ASP A 1 113 ? 4.458 -16.340 15.281 1.00 50.22 113 ASP A O 1
ATOM 855 N N . ASP A 1 114 ? 5.395 -17.482 13.584 1.00 49.12 114 ASP A N 1
ATOM 856 C CA . ASP A 1 114 ? 4.248 -18.277 13.100 1.00 49.12 114 ASP A CA 1
ATOM 857 C C . ASP A 1 114 ? 3.504 -19.131 14.149 1.00 49.12 114 ASP A C 1
ATOM 859 O O . ASP A 1 114 ? 2.458 -19.705 13.849 1.00 49.12 114 ASP A O 1
ATOM 863 N N . SER A 1 115 ? 3.994 -19.266 15.383 1.00 47.28 115 SER A N 1
ATOM 864 C CA . SER A 1 115 ? 3.393 -20.222 16.331 1.00 47.28 115 SER A CA 1
ATOM 865 C C . SER A 1 115 ? 2.078 -19.756 16.979 1.00 47.28 115 SER A C 1
ATOM 867 O O . SER A 1 115 ? 1.413 -20.556 17.641 1.00 47.28 115 SER A O 1
ATOM 869 N N . ALA A 1 116 ? 1.681 -18.491 16.787 1.00 50.94 116 ALA A N 1
ATOM 870 C CA . ALA A 1 116 ? 0.487 -17.908 17.411 1.00 50.94 116 ALA A CA 1
ATOM 871 C C . ALA A 1 116 ? -0.317 -16.944 16.514 1.00 50.94 116 ALA A C 1
ATOM 873 O O . ALA A 1 116 ? -1.230 -16.277 17.013 1.00 50.94 116 ALA A O 1
ATOM 874 N N . ALA A 1 117 ? 0.004 -16.835 15.220 1.00 56.81 117 ALA A N 1
ATOM 875 C CA . ALA A 1 117 ? -0.755 -15.983 14.310 1.00 56.81 117 ALA A CA 1
ATOM 876 C C . ALA A 1 117 ? -2.153 -16.594 14.068 1.00 56.81 117 ALA A C 1
ATOM 878 O O . ALA A 1 117 ? -2.249 -17.774 13.721 1.00 56.81 117 ALA A O 1
ATOM 879 N N . PRO A 1 118 ? -3.249 -15.844 14.287 1.00 62.56 118 PRO A N 1
ATOM 880 C CA . PRO A 1 118 ? -4.589 -16.340 13.999 1.00 62.56 118 PRO A CA 1
ATOM 881 C C . PRO A 1 118 ? -4.731 -16.642 12.505 1.00 62.56 118 PRO A C 1
ATOM 883 O O . PRO A 1 118 ? -4.125 -15.974 11.666 1.00 62.56 118 PRO A O 1
ATOM 886 N N . LEU A 1 119 ? -5.543 -17.652 12.184 1.00 68.81 119 LEU A N 1
ATOM 887 C CA . LEU A 1 119 ? -5.848 -17.998 10.798 1.00 68.81 119 LEU A CA 1
ATOM 888 C C . LEU A 1 119 ? -6.429 -16.777 10.059 1.00 68.81 119 LEU A C 1
ATOM 890 O O . LEU A 1 119 ? -7.130 -15.969 10.682 1.00 68.81 119 LEU A O 1
ATOM 894 N N . PRO A 1 120 ? -6.168 -16.638 8.746 1.00 79.50 120 PRO A N 1
ATOM 895 C CA . PRO A 1 120 ? -6.796 -15.600 7.943 1.00 79.50 120 PRO A CA 1
ATOM 896 C C . PRO A 1 120 ? -8.325 -15.656 8.074 1.00 79.50 120 PRO A C 1
ATOM 898 O O . PRO A 1 120 ? -8.893 -16.748 8.177 1.00 79.50 120 PRO A O 1
ATOM 901 N N . PRO A 1 121 ? -9.007 -14.500 8.073 1.00 85.62 121 PRO A N 1
ATOM 902 C CA . PRO A 1 121 ? -10.454 -14.455 8.237 1.00 85.62 121 PRO A CA 1
ATOM 903 C C . PRO A 1 121 ? -11.159 -15.185 7.091 1.00 85.62 121 PRO A C 1
ATOM 905 O O . PRO A 1 121 ? -10.884 -14.917 5.925 1.00 85.62 121 PRO A O 1
ATOM 908 N N . ALA A 1 122 ? -12.089 -16.088 7.416 1.00 85.94 122 ALA A N 1
ATOM 909 C CA . ALA A 1 122 ? -12.767 -16.926 6.423 1.00 85.94 122 ALA A CA 1
ATOM 910 C C . ALA A 1 122 ? -13.440 -16.108 5.303 1.00 85.94 122 ALA A C 1
ATOM 912 O O . ALA A 1 122 ? -13.379 -16.485 4.134 1.00 85.94 122 ALA A O 1
ATOM 913 N N . ASP A 1 123 ? -14.017 -14.963 5.669 1.00 88.62 123 ASP A N 1
ATOM 914 C CA . ASP A 1 123 ? -14.745 -14.079 4.761 1.00 88.62 123 ASP A CA 1
ATOM 915 C C . ASP A 1 123 ? -13.862 -13.009 4.099 1.00 88.62 123 ASP A C 1
ATOM 917 O O . ASP A 1 123 ? -14.385 -12.178 3.363 1.00 88.62 123 ASP A O 1
ATOM 921 N N . GLY A 1 124 ? -12.542 -13.014 4.311 1.00 92.75 124 GLY A N 1
ATOM 922 C CA . GLY A 1 124 ? -11.639 -11.967 3.818 1.00 92.75 124 GLY A CA 1
ATOM 923 C C . GLY A 1 124 ? -11.400 -10.827 4.811 1.00 92.75 124 GLY A C 1
ATOM 924 O O . GLY A 1 124 ? -11.962 -10.797 5.906 1.00 92.75 124 GLY A O 1
ATOM 925 N N . TYR A 1 125 ? -10.520 -9.897 4.438 1.00 94.81 125 TYR A N 1
ATOM 926 C CA . TYR A 1 125 ? -10.276 -8.677 5.209 1.00 94.81 125 TYR A CA 1
ATOM 927 C C . TYR A 1 125 ? -11.351 -7.618 4.920 1.00 94.81 125 TYR A C 1
ATOM 929 O O . TYR A 1 125 ? -11.785 -7.462 3.780 1.00 94.81 125 TYR A O 1
ATOM 937 N N . ASP A 1 126 ? -11.756 -6.869 5.948 1.00 94.31 126 ASP A N 1
ATOM 938 C CA . ASP A 1 126 ? -12.672 -5.725 5.827 1.00 94.31 126 ASP A CA 1
ATOM 939 C C . ASP A 1 126 ? -11.959 -4.482 5.264 1.00 94.31 126 ASP A C 1
ATOM 941 O O . ASP A 1 126 ? -12.583 -3.629 4.636 1.00 94.31 126 ASP A O 1
ATOM 945 N N . LEU A 1 127 ? -10.648 -4.363 5.506 1.00 95.81 127 LEU A N 1
ATOM 946 C CA . LEU A 1 127 ? -9.804 -3.274 5.017 1.00 95.81 127 LEU A CA 1
ATOM 947 C C . LEU A 1 127 ? -8.385 -3.781 4.756 1.00 95.81 127 LEU A C 1
ATOM 949 O O . LEU A 1 127 ? -7.796 -4.456 5.603 1.00 95.81 127 LEU A O 1
ATOM 953 N N . VAL A 1 128 ? -7.815 -3.380 3.620 1.00 97.62 128 VAL A N 1
ATOM 954 C CA . VAL A 1 128 ? -6.402 -3.584 3.288 1.00 97.62 128 VAL A CA 1
ATOM 955 C C . VAL A 1 128 ? -5.724 -2.218 3.179 1.00 97.62 128 VAL A C 1
ATOM 957 O O . VAL A 1 128 ? -6.157 -1.363 2.411 1.00 97.62 128 VAL A O 1
ATOM 960 N N . LEU A 1 129 ? -4.668 -2.005 3.964 1.00 97.81 129 LEU A N 1
ATOM 961 C CA . LEU A 1 129 ? -3.885 -0.773 4.009 1.00 97.81 129 LEU A CA 1
ATOM 962 C C . LEU A 1 129 ? -2.439 -1.061 3.599 1.00 97.81 129 LEU A C 1
ATOM 964 O O . LEU A 1 129 ? -1.719 -1.777 4.293 1.00 97.81 129 LEU A O 1
ATOM 968 N N . HIS A 1 130 ? -1.982 -0.455 2.509 1.00 98.06 130 HIS A N 1
ATOM 969 C CA . HIS A 1 130 ? -0.585 -0.537 2.088 1.00 98.06 130 HIS A CA 1
ATOM 970 C C . HIS A 1 130 ? 0.185 0.686 2.579 1.00 98.06 130 HIS A C 1
ATOM 972 O O . HIS A 1 130 ? -0.211 1.819 2.321 1.00 98.06 130 HIS A O 1
ATOM 978 N N . VAL A 1 131 ? 1.290 0.462 3.290 1.00 97.50 131 VAL A N 1
ATOM 979 C CA . VAL A 1 131 ? 2.166 1.527 3.787 1.00 97.50 131 VAL A CA 1
ATOM 980 C C . VAL A 1 131 ? 3.477 1.495 3.009 1.00 97.50 131 VAL A C 1
ATOM 982 O O . VAL A 1 131 ? 4.187 0.489 3.003 1.00 97.50 131 VAL A O 1
ATOM 985 N N . GLY A 1 132 ? 3.798 2.613 2.358 1.00 95.00 132 GLY A N 1
ATOM 986 C CA . GLY A 1 132 ? 5.025 2.828 1.590 1.00 95.00 132 GLY A CA 1
ATOM 987 C C . GLY A 1 132 ? 5.983 3.811 2.263 1.00 95.00 132 GLY A C 1
ATOM 988 O O . GLY A 1 132 ? 5.610 4.548 3.174 1.00 95.00 132 GLY A O 1
ATOM 989 N N . ALA A 1 133 ? 7.243 3.820 1.824 1.00 91.88 133 ALA A N 1
ATOM 990 C CA . ALA A 1 133 ? 8.231 4.804 2.268 1.00 91.88 133 ALA A CA 1
ATOM 991 C C . ALA A 1 133 ? 8.327 5.955 1.257 1.00 91.88 133 ALA A C 1
ATOM 993 O O . ALA A 1 133 ? 9.015 5.814 0.246 1.00 91.88 133 ALA A O 1
ATOM 994 N N . GLY A 1 134 ? 7.673 7.078 1.559 1.00 88.00 134 GLY A N 1
ATOM 995 C CA . GLY A 1 134 ? 7.712 8.306 0.758 1.00 88.00 134 GLY A CA 1
ATOM 996 C C . GLY A 1 134 ? 8.843 9.273 1.134 1.00 88.00 134 GLY A C 1
ATOM 997 O O . GLY A 1 134 ? 9.733 8.956 1.934 1.00 88.00 134 GLY A O 1
ATOM 998 N N . ALA A 1 135 ? 8.796 10.470 0.545 1.00 84.19 135 ALA A N 1
ATOM 999 C CA . ALA A 1 135 ? 9.724 11.559 0.832 1.00 84.19 135 ALA A CA 1
ATOM 1000 C C . ALA A 1 135 ? 9.645 12.022 2.297 1.00 84.19 135 ALA A C 1
ATOM 1002 O O . ALA A 1 135 ? 8.669 11.792 3.008 1.00 84.19 135 ALA A O 1
ATOM 1003 N N . ARG A 1 136 ? 10.702 12.692 2.774 1.00 84.19 136 ARG A N 1
ATOM 1004 C CA . ARG A 1 136 ? 10.676 13.314 4.105 1.00 84.19 136 ARG A CA 1
ATOM 1005 C C . ARG A 1 136 ? 9.672 14.463 4.119 1.00 84.19 136 ARG A C 1
ATOM 1007 O O . ARG A 1 136 ? 9.738 15.327 3.252 1.00 84.19 136 ARG A O 1
ATOM 1014 N N . GLY A 1 137 ? 8.853 14.529 5.163 1.00 88.00 137 GLY A N 1
ATOM 1015 C CA . GLY A 1 137 ? 7.882 15.600 5.34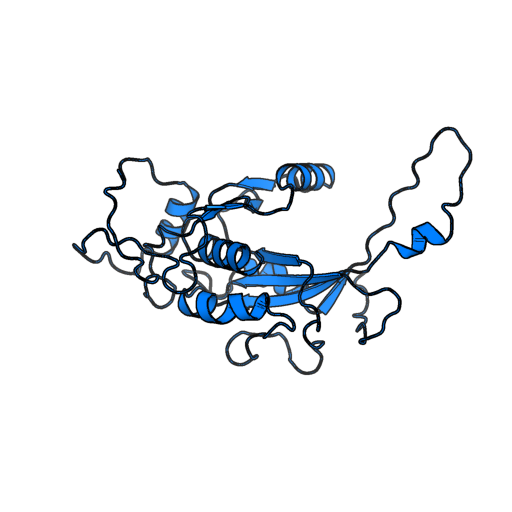9 1.00 88.00 137 GLY A CA 1
ATOM 1016 C C . GLY A 1 137 ? 6.535 15.031 5.759 1.00 88.00 137 GLY A C 1
ATOM 1017 O O . GLY A 1 137 ? 6.448 14.354 6.784 1.00 88.00 137 GLY A O 1
ATOM 1018 N N . ASP A 1 138 ? 5.520 15.320 4.955 1.00 89.88 138 ASP A N 1
ATOM 1019 C CA . ASP A 1 138 ? 4.134 14.974 5.240 1.00 89.88 138 ASP A CA 1
ATOM 1020 C C . ASP A 1 138 ? 3.820 13.505 4.910 1.00 89.88 138 ASP A C 1
ATOM 1022 O O . ASP A 1 138 ? 4.374 12.911 3.985 1.00 89.88 138 ASP A O 1
ATOM 1026 N N . LEU A 1 139 ? 2.899 12.913 5.673 1.00 93.88 139 LEU A N 1
ATOM 1027 C CA . LEU A 1 139 ? 2.268 11.643 5.329 1.00 93.88 139 LEU A CA 1
ATOM 1028 C C . LEU A 1 139 ? 1.296 11.873 4.170 1.00 93.88 139 LEU A C 1
ATOM 1030 O O . LEU A 1 139 ? 0.388 12.694 4.283 1.00 93.88 139 LEU A O 1
ATOM 1034 N N . HIS A 1 140 ? 1.444 11.134 3.078 1.00 95.50 140 HIS A N 1
ATOM 1035 C CA . HIS A 1 140 ? 0.507 11.198 1.959 1.00 95.50 140 HIS A CA 1
ATOM 1036 C C . HIS A 1 140 ? -0.466 10.019 2.003 1.00 95.50 140 HIS A C 1
ATOM 1038 O O . HIS A 1 140 ? -0.067 8.879 2.241 1.00 95.50 140 HIS A O 1
ATOM 1044 N N . VAL A 1 141 ? -1.752 10.312 1.809 1.00 97.06 141 VAL A N 1
ATOM 1045 C CA . VAL A 1 141 ? -2.821 9.318 1.696 1.00 97.06 141 VAL A CA 1
ATOM 1046 C C . VAL A 1 141 ? -3.303 9.305 0.252 1.00 97.06 141 VAL A C 1
ATOM 1048 O O . VAL A 1 141 ? -3.862 10.291 -0.234 1.00 97.06 141 VAL A O 1
ATOM 1051 N N . GLU A 1 142 ? -3.059 8.192 -0.431 1.00 97.56 142 GLU A N 1
ATOM 1052 C CA . GLU A 1 142 ? -3.311 8.052 -1.863 1.00 97.56 142 GLU A CA 1
ATOM 1053 C C . GLU A 1 142 ? -4.797 7.842 -2.165 1.00 97.56 142 GLU A C 1
ATOM 1055 O O . GLU A 1 142 ? -5.496 7.078 -1.492 1.00 97.56 142 GLU A O 1
ATOM 1060 N N . LYS A 1 143 ? -5.272 8.533 -3.202 1.00 97.56 143 LYS A N 1
ATOM 1061 C CA . LYS A 1 143 ? -6.642 8.457 -3.724 1.00 97.56 143 LYS A CA 1
ATOM 1062 C C . LYS A 1 143 ? -6.760 7.607 -4.979 1.00 97.56 143 LYS A C 1
ATOM 1064 O O . LYS A 1 143 ? -7.850 7.114 -5.259 1.00 97.56 143 LYS A O 1
ATOM 1069 N N . LEU A 1 144 ? -5.678 7.534 -5.752 1.00 97.12 144 LEU A N 1
ATOM 1070 C CA . LEU A 1 144 ? -5.656 7.092 -7.141 1.00 97.12 144 LEU A CA 1
ATOM 1071 C C . LEU A 1 144 ? -4.452 6.175 -7.362 1.00 97.12 144 LEU A C 1
ATOM 1073 O O . LEU A 1 144 ? -3.338 6.542 -7.002 1.00 97.12 144 LEU A O 1
ATOM 1077 N N . GLY A 1 145 ? -4.692 4.991 -7.913 1.00 97.31 145 GLY A N 1
ATOM 1078 C CA . GLY A 1 145 ? -3.650 4.086 -8.392 1.00 97.31 145 GLY A CA 1
ATOM 1079 C C . GLY A 1 145 ? -3.684 4.003 -9.910 1.00 97.31 145 GLY A C 1
ATOM 1080 O O . GLY A 1 145 ? -4.745 4.187 -10.517 1.00 97.31 145 GLY A O 1
ATOM 1081 N N . HIS A 1 146 ? -2.552 3.670 -10.524 1.00 97.44 146 HIS A N 1
ATOM 1082 C CA . HIS A 1 146 ? -2.412 3.673 -11.978 1.00 97.44 146 HIS A CA 1
ATOM 1083 C C . HIS A 1 146 ? -2.095 2.286 -12.520 1.00 97.44 146 HIS A C 1
ATOM 1085 O O . HIS A 1 146 ? -1.414 1.489 -11.904 1.00 97.44 146 HIS A O 1
ATOM 1091 N N . LYS A 1 147 ? -2.591 1.960 -13.704 1.00 96.06 147 LYS A N 1
ATOM 1092 C CA . LYS A 1 147 ? -2.391 0.639 -14.310 1.00 96.06 147 LYS A CA 1
ATOM 1093 C C . LYS A 1 147 ? -1.034 0.509 -14.992 1.00 96.06 147 LYS A C 1
ATOM 1095 O O . LYS A 1 147 ? -0.500 -0.594 -15.122 1.00 96.06 147 LYS A O 1
ATOM 1100 N N . LEU A 1 148 ? -0.524 1.631 -15.493 1.00 94.44 148 LEU A N 1
ATOM 1101 C CA . LEU A 1 148 ? 0.571 1.732 -16.453 1.00 94.44 148 LEU A CA 1
ATOM 1102 C C . LEU A 1 148 ? 1.598 2.782 -16.003 1.00 94.44 148 LEU A C 1
ATOM 1104 O O . LEU A 1 148 ? 1.293 3.652 -15.188 1.00 94.44 148 LEU A O 1
ATOM 1108 N N . GLY A 1 149 ? 2.791 2.739 -16.599 1.00 91.19 149 GLY A N 1
ATOM 1109 C CA . GLY A 1 149 ? 3.872 3.708 -16.361 1.00 91.19 149 GLY A CA 1
ATOM 1110 C C . GLY A 1 149 ? 5.007 3.182 -15.479 1.00 91.19 149 GLY A C 1
ATOM 1111 O O . GLY A 1 149 ? 5.880 3.941 -15.073 1.00 91.19 149 GLY A O 1
ATOM 1112 N N . TYR A 1 150 ? 5.028 1.878 -15.202 1.00 93.62 150 TYR A N 1
ATOM 1113 C CA . TYR A 1 150 ? 5.998 1.236 -14.311 1.00 93.62 150 TYR A CA 1
ATOM 1114 C C . TYR A 1 150 ? 7.326 0.931 -15.017 1.00 93.62 150 TYR A C 1
ATOM 1116 O O . TYR A 1 150 ? 7.673 -0.222 -15.288 1.00 93.62 150 TYR A O 1
ATOM 1124 N N . ASN A 1 151 ? 8.061 1.989 -15.358 1.00 89.88 151 ASN A N 1
ATOM 1125 C CA . ASN A 1 151 ? 9.290 1.910 -16.155 1.00 89.88 151 ASN A CA 1
ATOM 1126 C C . ASN A 1 151 ? 10.569 1.762 -15.316 1.00 89.88 151 ASN A C 1
ATOM 1128 O O . ASN A 1 151 ? 11.649 1.552 -15.867 1.00 89.88 151 ASN A O 1
ATOM 1132 N N . MET A 1 152 ? 10.460 1.849 -13.990 1.00 90.38 152 MET A N 1
ATOM 1133 C CA . MET A 1 152 ? 11.592 1.723 -13.074 1.00 90.38 152 MET A CA 1
ATOM 1134 C C . MET A 1 152 ? 11.870 0.254 -12.709 1.00 90.38 152 MET A C 1
ATOM 1136 O O . MET A 1 152 ? 10.917 -0.491 -12.448 1.00 90.38 152 MET A O 1
ATOM 1140 N N . PRO A 1 153 ? 13.144 -0.187 -12.656 1.00 92.44 153 PRO A N 1
ATOM 1141 C CA . PRO A 1 153 ? 13.484 -1.531 -12.207 1.00 92.44 153 PRO A CA 1
ATOM 1142 C C . PRO A 1 153 ? 13.244 -1.704 -10.701 1.00 92.44 153 PRO A C 1
ATOM 1144 O O . PRO A 1 153 ? 13.437 -0.787 -9.900 1.00 92.44 153 PRO A O 1
ATOM 1147 N N . ASP A 1 154 ? 12.823 -2.900 -10.310 1.00 93.75 154 ASP A N 1
ATOM 1148 C CA . ASP A 1 154 ? 12.637 -3.289 -8.916 1.00 93.75 154 ASP A CA 1
ATOM 1149 C C . ASP A 1 154 ? 13.968 -3.618 -8.199 1.00 93.75 154 ASP A C 1
ATOM 1151 O O . ASP A 1 154 ? 15.044 -3.452 -8.782 1.00 93.75 154 ASP A O 1
ATOM 1155 N N . VAL A 1 155 ? 13.937 -4.072 -6.932 1.00 90.19 155 VAL A N 1
ATOM 1156 C CA . VAL A 1 155 ? 15.183 -4.404 -6.189 1.00 90.19 155 VAL A CA 1
ATOM 1157 C C . VAL A 1 155 ? 16.023 -5.500 -6.840 1.00 90.19 155 VAL A C 1
ATOM 1159 O O . VAL A 1 155 ? 17.226 -5.562 -6.591 1.00 90.19 155 VAL A O 1
ATOM 1162 N N . ASP A 1 156 ? 15.410 -6.349 -7.664 1.00 90.75 156 ASP A N 1
ATOM 1163 C CA . ASP A 1 156 ? 16.093 -7.417 -8.390 1.00 90.75 156 ASP A CA 1
ATOM 1164 C C . ASP A 1 156 ? 16.617 -6.937 -9.756 1.00 90.75 156 ASP A C 1
ATOM 1166 O O . ASP A 1 156 ? 17.170 -7.731 -10.521 1.00 90.75 156 ASP A O 1
ATOM 1170 N N . GLY A 1 157 ? 16.421 -5.660 -10.102 1.00 90.25 157 GLY A N 1
ATOM 1171 C CA . GLY A 1 157 ? 16.724 -5.119 -11.423 1.00 90.25 157 GLY A CA 1
ATOM 1172 C C . GLY A 1 157 ? 15.702 -5.514 -12.495 1.00 90.25 157 GLY A C 1
ATOM 1173 O O . GLY A 1 157 ? 15.995 -5.382 -13.684 1.00 90.25 157 GLY A O 1
ATOM 1174 N N . LYS A 1 158 ? 14.523 -6.031 -12.116 1.00 93.44 158 LYS A N 1
ATOM 1175 C CA . LYS A 1 158 ? 13.489 -6.481 -13.061 1.00 93.44 158 LYS A CA 1
ATOM 1176 C C . LYS A 1 158 ? 12.479 -5.373 -13.329 1.00 93.44 158 LYS A C 1
ATOM 1178 O O . LYS A 1 158 ? 12.144 -4.585 -12.452 1.00 93.44 158 LYS A O 1
ATOM 1183 N N . LEU A 1 159 ? 11.963 -5.335 -14.551 1.00 93.56 159 LEU A N 1
ATOM 1184 C CA . LEU A 1 159 ? 10.937 -4.380 -14.970 1.00 93.56 159 LEU A CA 1
ATOM 1185 C C . LEU A 1 159 ? 9.537 -4.988 -14.854 1.00 93.56 159 LEU A C 1
ATOM 1187 O O . LEU A 1 159 ? 9.374 -6.209 -14.938 1.00 93.56 159 LEU A O 1
ATOM 1191 N N . ALA A 1 160 ? 8.526 -4.128 -14.723 1.00 94.69 160 ALA A N 1
ATOM 1192 C CA . ALA A 1 160 ? 7.132 -4.550 -14.758 1.00 94.69 160 ALA A CA 1
ATOM 1193 C C . ALA A 1 160 ? 6.772 -5.221 -16.103 1.00 94.69 160 ALA A C 1
ATOM 1195 O O . ALA A 1 160 ? 7.435 -4.965 -17.128 1.00 94.69 160 ALA A O 1
ATOM 1196 N N . PRO A 1 161 ? 5.721 -6.070 -16.120 1.00 94.62 161 PRO A N 1
ATOM 1197 C CA . PRO A 1 161 ? 5.254 -6.722 -17.336 1.00 94.62 161 PRO A CA 1
ATOM 1198 C C . PRO A 1 161 ? 4.961 -5.730 -18.461 1.00 94.62 161 PRO A C 1
ATOM 1200 O O . PRO A 1 161 ? 4.524 -4.602 -18.237 1.00 94.62 161 PRO A O 1
ATOM 1203 N N . VAL A 1 162 ? 5.192 -6.172 -19.693 1.00 91.75 162 VAL A N 1
ATOM 1204 C CA . VAL A 1 162 ? 4.870 -5.401 -20.896 1.00 91.75 162 VAL A CA 1
ATOM 1205 C C . VAL A 1 162 ? 3.383 -5.558 -21.205 1.00 91.75 162 VAL A C 1
ATOM 1207 O O . VAL A 1 162 ? 2.901 -6.683 -21.302 1.00 91.75 162 VAL A O 1
ATOM 1210 N N . VAL A 1 163 ? 2.669 -4.446 -21.402 1.00 86.81 163 VAL A N 1
ATOM 1211 C CA . VAL A 1 163 ? 1.210 -4.451 -21.656 1.00 86.81 163 VAL A CA 1
ATOM 1212 C C . VAL A 1 163 ? 0.870 -4.432 -23.159 1.00 86.81 163 VAL A C 1
ATOM 1214 O O . VAL A 1 163 ? -0.222 -4.824 -23.554 1.00 86.81 163 VAL A O 1
ATOM 1217 N N . ALA A 1 164 ? 1.845 -4.098 -24.010 1.00 70.62 164 ALA A N 1
ATOM 1218 C CA . ALA A 1 164 ? 1.722 -3.903 -25.459 1.00 70.62 164 ALA A CA 1
ATOM 1219 C C . ALA A 1 164 ? 0.809 -2.728 -25.885 1.00 70.62 164 ALA A C 1
ATOM 1221 O O . ALA A 1 164 ? -0.161 -2.380 -25.225 1.00 70.62 164 ALA A O 1
ATOM 1222 N N . GLN A 1 165 ? 1.150 -2.148 -27.045 1.00 58.41 165 GLN A N 1
ATOM 1223 C CA . GLN A 1 165 ? 0.722 -0.853 -27.609 1.00 58.41 165 GLN A CA 1
ATOM 1224 C C . GLN A 1 165 ? 1.428 0.369 -26.999 1.00 58.41 165 GLN A C 1
ATOM 1226 O O . GLN A 1 165 ? 1.028 0.904 -25.968 1.00 58.41 165 GLN A O 1
ATOM 1231 N N . CYS A 1 166 ? 2.436 0.880 -27.717 1.00 49.25 166 CYS A N 1
ATOM 1232 C CA . CYS A 1 166 ? 2.746 2.305 -27.669 1.00 49.25 166 CYS A CA 1
ATOM 1233 C C . CYS A 1 166 ? 1.503 3.044 -28.171 1.00 49.25 166 CYS A C 1
ATOM 1235 O O . CYS A 1 166 ? 1.192 3.018 -29.362 1.00 49.25 166 CYS A O 1
ATOM 1237 N N . ARG A 1 167 ? 0.770 3.687 -27.269 1.00 53.91 167 ARG A N 1
ATOM 1238 C CA . ARG A 1 167 ? 0.170 4.961 -27.651 1.00 53.91 167 ARG A CA 1
ATOM 1239 C C . ARG A 1 167 ? 1.315 5.964 -27.591 1.00 53.91 167 ARG A C 1
ATOM 1241 O O . ARG A 1 167 ? 2.102 5.902 -26.649 1.00 53.91 167 ARG A O 1
ATOM 1248 N N . ASP A 1 168 ? 1.438 6.819 -28.599 1.00 47.44 168 ASP A N 1
ATOM 1249 C CA . ASP A 1 168 ? 2.317 7.984 -28.524 1.00 47.44 168 ASP A CA 1
ATOM 1250 C C . ASP A 1 168 ? 1.787 8.862 -27.380 1.00 47.44 168 ASP A C 1
ATOM 1252 O O . ASP A 1 168 ? 0.878 9.670 -27.567 1.00 47.44 168 ASP A O 1
ATOM 1256 N N . VAL A 1 169 ? 2.254 8.605 -26.159 1.00 51.31 169 VAL A N 1
ATOM 1257 C CA . VAL A 1 169 ? 1.982 9.459 -25.010 1.00 51.31 169 VAL A CA 1
ATOM 1258 C C . VAL A 1 169 ? 3.052 10.532 -25.050 1.00 51.31 169 VAL A C 1
ATOM 1260 O O . VAL A 1 169 ? 4.244 10.231 -25.080 1.00 51.31 169 VAL A O 1
ATOM 1263 N N . ASP A 1 170 ? 2.605 11.777 -25.138 1.00 45.03 170 ASP A N 1
ATOM 1264 C CA . ASP A 1 170 ? 3.457 12.958 -25.142 1.00 45.03 170 ASP A CA 1
ATOM 1265 C C . ASP A 1 170 ? 4.101 13.096 -23.749 1.00 45.03 170 ASP A C 1
ATOM 1267 O O . ASP A 1 170 ? 3.562 13.745 -22.856 1.00 45.03 170 ASP A O 1
ATOM 1271 N N . ASP A 1 171 ? 5.232 12.414 -23.547 1.00 54.31 171 ASP A N 1
ATOM 1272 C CA . ASP A 1 171 ? 6.072 12.443 -22.339 1.00 54.31 171 ASP A CA 1
ATOM 1273 C C . ASP A 1 171 ? 6.921 13.730 -22.290 1.00 54.31 171 ASP A C 1
ATOM 1275 O O . ASP A 1 171 ? 8.138 13.725 -22.125 1.00 54.31 171 ASP A O 1
ATOM 1279 N N . SER A 1 172 ? 6.282 14.870 -22.559 1.00 51.28 172 SER A N 1
ATOM 1280 C CA . SER A 1 172 ? 6.900 16.203 -22.534 1.00 51.28 172 SER A CA 1
ATOM 1281 C C . SER A 1 172 ? 6.557 16.989 -21.263 1.00 51.28 172 SER A C 1
ATOM 1283 O O . SER A 1 172 ? 6.906 18.168 -21.143 1.00 51.28 172 SER A O 1
ATOM 1285 N N . GLY A 1 173 ? 5.876 16.342 -20.312 1.00 60.91 173 GLY A N 1
ATOM 1286 C CA . GLY A 1 173 ? 5.523 16.901 -19.013 1.00 60.91 173 GLY A CA 1
ATOM 1287 C C . GLY A 1 173 ? 6.706 16.976 -18.048 1.00 60.91 173 GLY A C 1
ATOM 1288 O O . GLY A 1 173 ? 7.688 16.247 -18.159 1.00 60.91 173 GLY A O 1
ATOM 1289 N N . GLU A 1 174 ? 6.610 17.880 -17.075 1.00 70.31 174 GLU A N 1
ATOM 1290 C CA . GLU A 1 174 ? 7.512 17.874 -15.925 1.00 70.31 174 GLU A CA 1
ATOM 1291 C C . GLU A 1 174 ? 7.213 16.626 -15.078 1.00 70.31 174 GLU A C 1
ATOM 1293 O O . GLU A 1 174 ? 6.076 16.437 -14.651 1.00 70.31 174 GLU A O 1
ATOM 1298 N N . GLU A 1 175 ? 8.222 15.774 -14.869 1.00 78.44 175 GLU A N 1
ATOM 1299 C CA . GLU A 1 175 ? 8.119 14.546 -14.065 1.00 78.44 175 GLU A CA 1
ATOM 1300 C C . GLU A 1 175 ? 7.534 14.850 -12.677 1.00 78.44 175 GLU A C 1
ATOM 1302 O O . GLU A 1 175 ? 7.951 15.814 -12.016 1.00 78.44 175 GLU A O 1
ATOM 1307 N N . ASP A 1 176 ? 6.589 14.018 -12.233 1.00 87.50 176 ASP A N 1
ATOM 1308 C CA . ASP A 1 176 ? 5.930 14.167 -10.938 1.00 87.50 176 ASP A CA 1
ATOM 1309 C C . ASP A 1 176 ? 6.956 14.075 -9.788 1.00 87.50 176 ASP A C 1
ATOM 1311 O O . ASP A 1 176 ? 7.874 13.250 -9.834 1.00 87.50 176 ASP A O 1
ATOM 1315 N N . PRO A 1 177 ? 6.855 14.904 -8.731 1.00 84.31 177 PRO A N 1
ATOM 1316 C CA . PRO A 1 177 ? 7.779 14.846 -7.600 1.00 84.31 177 PRO A CA 1
ATOM 1317 C C . PRO A 1 177 ? 7.894 13.470 -6.926 1.00 84.31 177 PRO A C 1
ATOM 1319 O O . PRO A 1 177 ? 8.974 13.15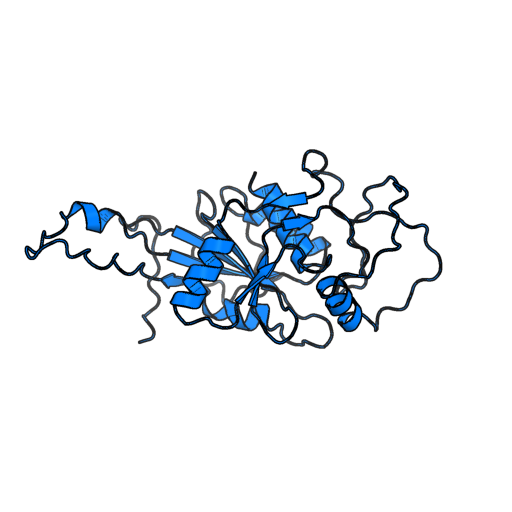0 -6.429 1.00 84.31 177 PRO A O 1
ATOM 1322 N N . ALA A 1 178 ? 6.820 12.673 -6.891 1.00 81.75 178 ALA A N 1
ATOM 1323 C CA . ALA A 1 178 ? 6.843 11.323 -6.334 1.00 81.75 178 ALA A CA 1
ATOM 1324 C C . ALA A 1 178 ? 7.639 10.360 -7.230 1.00 81.75 178 ALA A C 1
ATOM 1326 O O . ALA A 1 178 ? 8.462 9.598 -6.727 1.00 81.75 178 ALA A O 1
ATOM 1327 N N . GLU A 1 179 ? 7.463 10.457 -8.550 1.00 85.56 179 GLU A N 1
ATOM 1328 C CA . GLU A 1 179 ? 8.198 9.654 -9.539 1.00 85.56 179 GLU A CA 1
ATOM 1329 C C . GLU A 1 179 ? 9.690 9.997 -9.523 1.00 85.56 179 GLU A C 1
ATOM 1331 O O . GLU A 1 179 ? 10.541 9.112 -9.411 1.00 85.56 179 GLU A O 1
ATOM 1336 N N . ARG A 1 180 ? 10.012 11.298 -9.501 1.00 85.62 180 ARG A N 1
ATOM 1337 C CA . ARG A 1 180 ? 11.388 11.790 -9.355 1.00 85.62 180 ARG A CA 1
ATOM 1338 C C . ARG A 1 180 ? 12.045 11.254 -8.084 1.00 85.62 180 ARG A C 1
ATOM 1340 O O . ARG A 1 180 ? 13.198 10.829 -8.105 1.00 85.62 180 ARG A O 1
ATOM 1347 N N . PHE A 1 181 ? 11.315 11.279 -6.969 1.00 83.81 181 PHE A N 1
ATOM 1348 C CA . PHE A 1 181 ? 11.808 10.793 -5.684 1.00 83.81 181 PHE A CA 1
ATOM 1349 C C . PHE A 1 181 ? 12.135 9.293 -5.710 1.00 83.81 181 PHE A C 1
ATOM 1351 O O . PHE A 1 181 ? 13.159 8.883 -5.154 1.00 83.81 181 PHE A O 1
ATOM 1358 N N . ASP A 1 182 ? 11.303 8.477 -6.359 1.00 82.94 182 ASP A N 1
ATOM 1359 C CA . ASP A 1 182 ? 11.577 7.049 -6.522 1.00 82.94 182 ASP A CA 1
ATOM 1360 C C . ASP A 1 182 ? 12.781 6.820 -7.446 1.00 82.94 182 ASP A C 1
ATOM 1362 O O . ASP A 1 182 ? 13.704 6.080 -7.090 1.00 82.94 182 ASP A O 1
ATOM 1366 N N . HIS A 1 183 ? 12.858 7.542 -8.565 1.00 83.31 183 HIS A N 1
ATOM 1367 C CA . HIS A 1 183 ? 13.972 7.468 -9.510 1.00 83.31 183 HIS A CA 1
ATOM 1368 C C . HIS A 1 183 ? 15.324 7.809 -8.850 1.00 83.31 183 HIS A C 1
ATOM 1370 O O . HIS A 1 183 ? 16.307 7.077 -9.009 1.00 83.31 183 HIS A O 1
ATOM 1376 N N . GLU A 1 184 ? 15.377 8.863 -8.030 1.00 84.56 184 GLU A N 1
ATOM 1377 C CA . GLU A 1 184 ? 16.570 9.281 -7.276 1.00 84.56 184 GLU A CA 1
ATOM 1378 C C . GLU A 1 184 ? 17.069 8.237 -6.262 1.00 84.56 184 GLU A C 1
ATOM 1380 O O . GLU A 1 184 ? 18.219 8.297 -5.820 1.00 84.56 184 GLU A O 1
ATOM 1385 N N . ARG A 1 185 ? 16.244 7.257 -5.884 1.00 81.00 185 ARG A N 1
ATOM 1386 C CA . ARG A 1 185 ? 16.635 6.177 -4.964 1.00 81.00 185 ARG A CA 1
ATOM 1387 C C . ARG A 1 185 ? 17.097 4.911 -5.686 1.00 81.00 185 ARG A C 1
ATOM 1389 O O . ARG A 1 185 ? 17.715 4.064 -5.045 1.00 81.00 185 ARG A O 1
ATOM 1396 N N . ILE A 1 186 ? 16.830 4.788 -6.988 1.00 78.12 186 ILE A N 1
ATOM 1397 C CA . ILE A 1 186 ? 17.112 3.590 -7.804 1.00 78.12 186 ILE A CA 1
ATOM 1398 C C . ILE A 1 186 ? 18.458 3.686 -8.551 1.00 78.12 186 ILE A C 1
ATOM 1400 O O . ILE A 1 186 ? 18.970 2.669 -9.012 1.00 78.12 186 ILE A O 1
ATOM 1404 N N . VAL A 1 187 ? 19.065 4.880 -8.624 1.00 57.75 187 VAL A N 1
ATOM 1405 C CA . VAL A 1 187 ? 20.173 5.314 -9.518 1.00 57.75 187 VAL A CA 1
ATOM 1406 C C . VAL A 1 187 ? 21.491 4.504 -9.572 1.00 57.75 187 VAL A C 1
ATOM 1408 O O . VAL A 1 187 ? 22.430 4.953 -10.222 1.00 57.75 187 VAL A O 1
ATOM 1411 N N . ASP A 1 188 ? 21.579 3.298 -9.009 1.00 51.62 188 ASP A N 1
ATOM 1412 C CA . ASP A 1 188 ? 22.700 2.365 -9.237 1.00 51.62 188 ASP A CA 1
ATOM 1413 C C . ASP A 1 188 ? 22.411 1.270 -10.289 1.00 51.62 188 ASP A C 1
ATOM 1415 O O . ASP A 1 188 ? 23.320 0.542 -10.696 1.00 51.62 188 ASP A O 1
ATOM 1419 N N . VAL A 1 189 ? 21.173 1.147 -10.786 1.00 48.56 189 VAL A N 1
ATOM 1420 C CA . VAL A 1 189 ? 20.840 0.193 -11.859 1.00 48.56 189 VAL A CA 1
ATOM 1421 C C . VAL A 1 189 ? 20.961 0.912 -13.204 1.00 48.56 189 VAL A C 1
ATOM 1423 O O . VAL A 1 189 ? 20.119 1.727 -13.569 1.00 48.56 189 VAL A O 1
ATOM 1426 N N . GLY A 1 190 ? 22.082 0.675 -13.890 1.00 43.66 190 GLY A N 1
ATOM 1427 C CA . GLY A 1 190 ? 22.541 1.420 -15.065 1.00 43.66 190 GLY A CA 1
ATOM 1428 C C . GLY A 1 190 ? 21.468 1.740 -16.112 1.00 43.66 190 GLY A C 1
ATOM 1429 O O . GLY A 1 190 ? 20.619 0.915 -16.439 1.00 43.66 190 GLY A O 1
ATOM 1430 N N . LYS A 1 191 ? 21.558 2.950 -16.679 1.00 40.84 191 LYS A N 1
ATOM 1431 C CA . LYS A 1 191 ? 20.734 3.394 -17.808 1.00 40.84 191 LYS A CA 1
ATOM 1432 C C . LYS A 1 191 ? 20.949 2.453 -18.997 1.00 40.84 191 LYS A C 1
ATOM 1434 O O . LYS A 1 191 ? 21.988 2.517 -19.650 1.00 40.84 191 LYS A O 1
ATOM 1439 N N . GLY A 1 192 ? 19.980 1.580 -19.259 1.00 42.91 192 GLY A N 1
ATOM 1440 C CA . GLY A 1 192 ? 19.909 0.825 -20.504 1.00 42.91 192 GLY A CA 1
ATOM 1441 C C . GLY A 1 192 ? 19.703 1.796 -21.663 1.00 42.91 192 GLY A C 1
ATOM 1442 O O . GLY A 1 192 ? 18.743 2.563 -21.678 1.00 42.91 192 GLY A O 1
ATOM 1443 N N . GLU A 1 193 ? 20.640 1.814 -22.605 1.00 35.00 193 GLU A N 1
ATOM 1444 C CA . GLU A 1 193 ? 20.532 2.614 -23.820 1.00 35.00 193 GLU A CA 1
ATOM 1445 C C . GLU A 1 193 ? 19.477 2.001 -24.759 1.00 35.00 193 GLU A C 1
ATOM 1447 O O . GLU A 1 193 ? 19.620 0.862 -25.195 1.00 35.00 193 GLU A O 1
ATOM 1452 N N . GLY A 1 194 ? 18.456 2.783 -25.125 1.00 44.34 194 GLY A N 1
ATOM 1453 C CA . GLY A 1 194 ? 17.783 2.653 -26.423 1.00 44.34 194 GLY A CA 1
ATOM 1454 C C . GLY A 1 194 ? 16.759 1.530 -26.615 1.00 44.34 194 GLY A C 1
ATOM 1455 O O . GLY A 1 194 ? 16.670 1.013 -27.728 1.00 44.34 194 GLY A O 1
ATOM 1456 N N . GLU A 1 195 ? 15.957 1.173 -25.612 1.00 47.56 195 GLU A N 1
ATOM 1457 C CA . GLU A 1 195 ? 14.750 0.372 -25.869 1.00 47.56 195 GLU A CA 1
ATOM 1458 C C . GLU A 1 195 ? 13.588 1.280 -26.308 1.00 47.56 195 GLU A C 1
ATOM 1460 O O . GLU A 1 195 ? 13.416 2.380 -25.779 1.00 47.56 195 GLU A O 1
ATOM 1465 N N . GLU A 1 196 ? 12.813 0.840 -27.310 1.00 54.25 196 GLU A N 1
ATOM 1466 C CA . GLU A 1 196 ? 11.537 1.464 -27.694 1.00 54.25 196 GLU A CA 1
ATOM 1467 C C . GLU A 1 196 ? 10.707 1.762 -26.435 1.00 54.25 196 GLU A C 1
ATOM 1469 O O . GLU A 1 196 ? 10.775 1.010 -25.463 1.00 54.25 196 GLU A O 1
ATOM 1474 N N . HIS A 1 197 ? 9.936 2.854 -26.427 1.00 64.44 197 HIS A N 1
ATOM 1475 C CA . HIS A 1 197 ? 9.143 3.274 -25.267 1.00 64.44 197 HIS A CA 1
ATOM 1476 C C . HIS A 1 197 ? 7.986 2.291 -25.007 1.00 64.44 197 HIS A C 1
ATOM 1478 O O . HIS A 1 197 ? 6.831 2.526 -25.364 1.00 64.44 197 HIS A O 1
ATOM 1484 N N . VAL A 1 198 ? 8.315 1.131 -24.442 1.00 81.62 198 VAL A N 1
ATOM 1485 C CA . VAL A 1 198 ? 7.389 0.039 -24.176 1.00 81.62 198 VAL A CA 1
ATOM 1486 C C . VAL A 1 198 ? 6.599 0.368 -22.918 1.00 81.62 198 VAL A C 1
ATOM 1488 O O . VAL A 1 198 ? 7.169 0.544 -21.847 1.00 81.62 198 VAL A O 1
ATOM 1491 N N . MET A 1 199 ? 5.272 0.397 -23.041 1.00 87.25 199 MET A N 1
ATOM 1492 C CA . MET A 1 199 ? 4.379 0.601 -21.904 1.00 87.25 199 MET A CA 1
ATOM 1493 C C . MET A 1 199 ? 4.379 -0.625 -20.980 1.00 87.25 199 MET A C 1
ATOM 1495 O O . MET A 1 199 ? 4.143 -1.758 -21.425 1.00 87.25 199 MET A O 1
ATOM 1499 N N . ARG A 1 200 ? 4.614 -0.386 -19.687 1.00 92.75 200 ARG A N 1
ATOM 1500 C CA . ARG A 1 200 ? 4.713 -1.420 -18.650 1.00 92.75 200 ARG A CA 1
ATOM 1501 C C . ARG A 1 200 ? 3.700 -1.222 -17.531 1.00 92.75 200 ARG A C 1
ATOM 1503 O O . ARG A 1 200 ? 3.362 -0.088 -17.190 1.00 92.75 200 ARG A O 1
ATOM 1510 N N . GLY A 1 201 ? 3.245 -2.329 -16.951 1.00 95.06 201 GLY A N 1
ATOM 1511 C CA . GLY A 1 201 ? 2.285 -2.348 -15.854 1.00 95.06 201 GLY A CA 1
ATOM 1512 C C . GLY A 1 201 ? 1.462 -3.625 -15.797 1.00 95.06 201 GLY A C 1
ATOM 1513 O O . GLY A 1 201 ? 1.970 -4.712 -16.072 1.00 95.06 201 GLY A O 1
ATOM 1514 N N . PHE A 1 202 ? 0.192 -3.493 -15.423 1.00 94.81 202 PHE A N 1
ATOM 1515 C CA . PHE A 1 202 ? -0.736 -4.617 -15.325 1.00 94.81 202 PHE A CA 1
ATOM 1516 C C . PHE A 1 202 ? -1.273 -5.011 -16.710 1.00 94.81 202 PHE A C 1
ATOM 1518 O O . PHE A 1 202 ? -1.969 -4.231 -17.366 1.00 94.81 202 PHE A O 1
ATOM 1525 N N . ALA A 1 203 ? -0.921 -6.224 -17.148 1.00 85.75 203 ALA A N 1
ATOM 1526 C CA . ALA A 1 203 ? -1.261 -6.792 -18.453 1.00 85.75 203 ALA A CA 1
ATOM 1527 C C . ALA A 1 203 ? -2.346 -7.881 -18.320 1.00 85.75 203 ALA A C 1
ATOM 1529 O O . ALA A 1 203 ? -3.508 -7.568 -18.058 1.00 85.75 203 ALA A O 1
ATOM 1530 N N . GLU A 1 204 ? -1.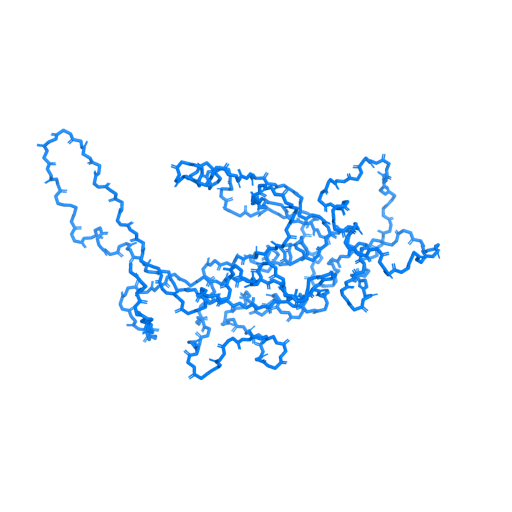950 -9.146 -18.489 1.00 87.88 204 GLU A N 1
ATOM 1531 C CA . GLU A 1 204 ? -2.820 -10.322 -18.436 1.00 87.88 204 GLU A CA 1
ATOM 1532 C C . GLU A 1 204 ? -3.565 -10.422 -17.099 1.00 87.88 204 GLU A C 1
ATOM 1534 O O . GLU A 1 204 ? -2.961 -10.311 -16.031 1.00 87.88 204 GLU A O 1
ATOM 1539 N N . GLY A 1 205 ? -4.881 -10.623 -17.164 1.00 90.62 205 GLY A N 1
ATOM 1540 C CA . GLY A 1 205 ? -5.768 -10.730 -16.004 1.00 90.62 205 GLY A CA 1
ATOM 1541 C C . GLY A 1 205 ? -6.338 -9.395 -15.521 1.00 90.62 205 GLY A C 1
ATOM 1542 O O . GLY A 1 205 ? -7.317 -9.393 -14.779 1.00 90.62 205 GLY A O 1
ATOM 1543 N N . TYR A 1 206 ? -5.786 -8.265 -15.973 1.00 94.25 206 TYR A N 1
ATOM 1544 C CA . TYR A 1 206 ? -6.226 -6.929 -15.566 1.00 94.25 206 TYR A CA 1
ATOM 1545 C C . TYR A 1 206 ? -6.855 -6.124 -16.709 1.00 94.25 206 TYR A C 1
ATOM 1547 O O . TYR A 1 206 ? -7.127 -4.933 -16.557 1.00 94.25 206 TYR A O 1
ATOM 1555 N N . GLU A 1 207 ? -7.109 -6.724 -17.872 1.00 92.75 207 GLU A N 1
ATOM 1556 C CA . GLU A 1 207 ? -7.561 -6.035 -19.088 1.00 92.75 207 GLU A CA 1
ATOM 1557 C C . GLU A 1 207 ? -8.882 -5.281 -18.896 1.00 92.75 207 GLU A C 1
ATOM 1559 O O . GLU A 1 207 ? -9.062 -4.216 -19.484 1.00 92.75 207 GLU A O 1
ATOM 1564 N N . ALA A 1 208 ? -9.774 -5.806 -18.053 1.00 93.62 208 ALA A N 1
ATOM 1565 C CA . ALA A 1 208 ? -11.095 -5.235 -17.798 1.00 93.62 208 ALA A CA 1
ATOM 1566 C C . ALA A 1 208 ? -11.075 -3.967 -16.925 1.00 93.62 208 ALA A C 1
ATOM 1568 O O . ALA A 1 208 ? -12.049 -3.214 -16.936 1.00 93.62 208 ALA A O 1
ATOM 1569 N N . TYR A 1 209 ? -9.992 -3.720 -16.183 1.00 95.19 209 TYR A N 1
ATOM 1570 C CA . TYR A 1 209 ? -9.893 -2.574 -15.281 1.00 95.19 209 TYR A CA 1
ATOM 1571 C C . TYR A 1 209 ? -9.417 -1.313 -16.005 1.00 95.19 209 TYR A C 1
ATOM 1573 O O . TYR A 1 209 ? -8.571 -1.365 -16.908 1.00 95.19 209 TYR A O 1
ATOM 1581 N N . ASN A 1 210 ? -9.940 -0.168 -15.561 1.00 95.25 210 ASN A N 1
ATOM 1582 C CA . ASN A 1 210 ? -9.560 1.152 -16.059 1.00 95.25 210 ASN A CA 1
ATOM 1583 C C . ASN A 1 210 ? -8.071 1.441 -15.825 1.00 95.25 210 ASN A C 1
ATOM 1585 O O . ASN A 1 210 ? -7.449 0.880 -14.923 1.00 95.25 210 ASN A O 1
ATOM 1589 N N . GLU A 1 211 ? -7.508 2.345 -16.629 1.00 94.62 211 GLU A N 1
ATOM 1590 C CA . GLU A 1 211 ? -6.107 2.772 -16.499 1.00 94.62 211 GLU A CA 1
ATOM 1591 C C . GLU A 1 211 ? -5.825 3.467 -15.155 1.00 94.62 211 GLU A C 1
ATOM 1593 O O . GLU A 1 211 ? -4.691 3.443 -14.691 1.00 94.62 211 GLU A O 1
ATOM 1598 N N . GLU A 1 212 ? -6.850 4.010 -14.498 1.00 97.00 212 GLU A N 1
ATOM 1599 C CA . GLU A 1 212 ? -6.765 4.587 -13.159 1.00 97.00 212 GLU A CA 1
ATOM 1600 C C . GLU A 1 212 ? -7.927 4.086 -12.296 1.00 97.00 212 GLU A C 1
ATOM 1602 O O . GLU A 1 212 ? -9.059 3.950 -12.776 1.00 97.00 212 GLU A O 1
ATOM 1607 N N . LEU A 1 213 ? -7.652 3.809 -11.021 1.00 97.94 213 LEU A N 1
ATOM 1608 C CA . LEU A 1 213 ? -8.639 3.342 -10.047 1.00 97.94 213 LEU A CA 1
ATOM 1609 C C . LEU A 1 213 ? -8.591 4.205 -8.789 1.00 97.94 213 LEU A C 1
ATOM 1611 O O . LEU A 1 213 ? -7.512 4.546 -8.311 1.00 97.94 213 LEU A O 1
ATOM 1615 N N . THR A 1 214 ? -9.759 4.524 -8.232 1.00 97.62 214 THR A N 1
ATOM 1616 C CA . THR A 1 214 ? -9.886 5.314 -7.001 1.00 97.62 214 THR A CA 1
ATOM 1617 C C . THR A 1 214 ? -10.358 4.469 -5.831 1.00 97.62 214 THR A C 1
ATOM 1619 O O . THR A 1 214 ? -11.218 3.603 -5.997 1.00 97.62 214 THR A O 1
ATOM 1622 N N . THR A 1 215 ? -9.875 4.774 -4.629 1.00 96.69 215 THR A N 1
ATOM 1623 C CA . THR A 1 215 ? -10.418 4.177 -3.401 1.00 96.69 215 THR A CA 1
ATOM 1624 C C . THR A 1 215 ? -11.861 4.617 -3.132 1.00 96.69 215 THR A C 1
ATOM 1626 O O . THR A 1 215 ? -12.252 5.742 -3.438 1.00 96.69 215 THR A O 1
ATOM 1629 N N . GLY A 1 216 ? -12.652 3.734 -2.515 1.00 94.81 216 GLY A N 1
ATOM 1630 C CA . GLY A 1 216 ? -13.981 4.065 -1.988 1.00 94.81 216 GLY A CA 1
ATOM 1631 C C . GLY A 1 216 ? -13.954 4.823 -0.653 1.00 94.81 216 GLY A C 1
ATOM 1632 O O . GLY A 1 216 ? -15.010 5.181 -0.136 1.00 94.81 216 GLY A O 1
ATOM 1633 N N . ILE A 1 217 ? -12.771 5.044 -0.073 1.00 94.31 217 ILE A N 1
ATOM 1634 C CA . ILE A 1 217 ? -12.585 5.798 1.172 1.00 94.31 217 ILE A CA 1
ATOM 1635 C C . ILE A 1 217 ? -12.586 7.298 0.860 1.00 94.31 217 ILE A C 1
ATOM 1637 O O . ILE A 1 217 ? -11.862 7.745 -0.029 1.00 94.31 217 ILE A O 1
ATOM 1641 N N . ASP A 1 218 ? -13.333 8.093 1.631 1.00 96.81 218 ASP A N 1
ATOM 1642 C CA . ASP A 1 218 ? -13.228 9.554 1.571 1.00 96.81 218 ASP A CA 1
ATOM 1643 C C . ASP A 1 218 ? -11.901 10.010 2.198 1.00 96.81 218 ASP A C 1
ATOM 1645 O O . ASP A 1 218 ? -11.772 10.240 3.404 1.00 96.81 218 ASP A O 1
ATOM 1649 N N . VAL A 1 219 ? -10.869 10.078 1.357 1.00 96.94 219 VAL A N 1
ATOM 1650 C CA . VAL A 1 219 ? -9.514 10.443 1.774 1.00 96.94 219 VAL A CA 1
ATOM 1651 C C . VAL A 1 219 ? -9.449 11.881 2.285 1.00 96.94 219 VAL A C 1
ATOM 1653 O O . VAL A 1 219 ? -8.675 12.161 3.199 1.00 96.94 219 VAL A O 1
ATOM 1656 N N . ASP A 1 220 ? -10.242 12.803 1.738 1.00 96.81 220 ASP A N 1
ATOM 1657 C CA . ASP A 1 220 ? -10.200 14.198 2.183 1.00 96.81 220 ASP A CA 1
ATOM 1658 C C . ASP A 1 220 ? -10.821 14.356 3.572 1.00 96.81 220 ASP A C 1
ATOM 1660 O O . ASP A 1 220 ? -10.259 15.058 4.420 1.00 96.81 220 ASP A O 1
ATOM 1664 N N . GLU A 1 221 ? -11.927 13.659 3.841 1.00 96.31 221 GLU A N 1
ATOM 1665 C CA . GLU A 1 221 ? -12.506 13.588 5.182 1.00 96.31 221 GLU A CA 1
ATOM 1666 C C . GLU A 1 221 ? -11.550 12.909 6.172 1.00 96.31 221 GLU A C 1
ATOM 1668 O O . GLU A 1 221 ? -11.345 13.424 7.275 1.00 96.31 221 GLU A O 1
ATOM 1673 N N . LEU A 1 222 ? -10.893 11.815 5.770 1.00 95.12 222 LEU A N 1
ATOM 1674 C CA . LEU A 1 222 ? -9.889 11.140 6.594 1.00 95.12 222 LEU A CA 1
ATOM 1675 C C . LEU A 1 222 ? -8.721 12.072 6.945 1.00 95.12 222 LEU A C 1
ATOM 1677 O O . LEU A 1 222 ? -8.373 12.212 8.116 1.00 95.12 222 LEU A O 1
ATOM 1681 N N . VAL A 1 223 ? -8.129 12.746 5.956 1.00 96.06 223 VAL A N 1
ATOM 1682 C CA . VAL A 1 223 ? -7.021 13.698 6.156 1.00 96.06 223 VAL A CA 1
ATOM 1683 C C . VAL A 1 223 ? -7.446 14.841 7.074 1.00 96.06 223 VAL A C 1
ATOM 1685 O O . VAL A 1 223 ? -6.689 15.238 7.964 1.00 96.06 223 VAL A O 1
ATOM 1688 N N . LYS A 1 224 ? -8.664 15.362 6.895 1.00 95.81 224 LYS A N 1
ATOM 1689 C CA . LYS A 1 224 ? -9.225 16.391 7.772 1.00 95.81 224 LYS A CA 1
ATOM 1690 C C . LYS A 1 224 ? -9.354 15.884 9.213 1.00 95.81 224 LYS A C 1
ATOM 1692 O O . LYS A 1 224 ? -8.879 16.556 10.125 1.00 95.81 224 LYS A O 1
ATOM 1697 N N . SER A 1 225 ? -9.934 14.701 9.412 1.00 94.38 225 SER A N 1
ATOM 1698 C CA . SER A 1 225 ? -10.100 14.090 10.736 1.00 94.38 225 SER A CA 1
ATOM 1699 C C . SER A 1 225 ? -8.753 13.832 11.423 1.00 94.38 225 SER A C 1
ATOM 1701 O O . SER A 1 225 ? -8.582 14.149 12.601 1.00 94.38 225 SER A O 1
ATOM 1703 N N . LEU A 1 226 ? -7.754 13.349 10.677 1.00 93.25 226 LEU A N 1
ATOM 1704 C CA . LEU A 1 226 ? -6.398 13.137 11.185 1.00 93.25 226 LEU A CA 1
ATOM 1705 C C . LEU A 1 226 ? -5.767 14.449 11.674 1.00 93.25 226 LEU A C 1
ATOM 1707 O O . LEU A 1 226 ? -5.225 14.486 12.781 1.00 93.25 226 LEU A O 1
ATOM 1711 N N . LYS A 1 227 ? -5.913 15.544 10.919 1.00 95.00 227 LYS A N 1
ATOM 1712 C CA . LYS A 1 227 ? -5.453 16.878 11.345 1.00 95.00 227 LYS A CA 1
ATOM 1713 C C . LYS A 1 227 ? -6.143 17.353 12.613 1.00 95.00 227 LYS A C 1
ATOM 1715 O O . LYS A 1 227 ? -5.475 17.821 13.530 1.00 95.00 227 LYS A O 1
ATOM 1720 N N . GLU A 1 228 ? -7.461 17.193 12.694 1.00 93.94 228 GLU A N 1
ATOM 1721 C CA . GLU A 1 228 ? -8.242 17.544 13.887 1.00 93.94 228 GLU A CA 1
ATOM 1722 C C . GLU A 1 228 ? -7.839 16.709 15.115 1.00 93.94 228 GLU A C 1
ATOM 1724 O O . GLU A 1 228 ? -7.894 17.201 16.241 1.00 93.94 228 GLU A O 1
ATOM 1729 N N . SER A 1 229 ? -7.365 15.477 14.902 1.00 91.06 229 SER A N 1
ATOM 1730 C CA . SER A 1 229 ? -6.833 14.599 15.953 1.00 91.06 229 SER A CA 1
ATOM 1731 C C . SER A 1 229 ? -5.377 14.891 16.356 1.00 91.06 229 SER A C 1
ATOM 1733 O O . SER A 1 229 ? -4.858 14.258 17.276 1.00 91.06 229 SER A O 1
ATOM 1735 N N . GLY A 1 230 ? -4.715 15.855 15.702 1.00 93.75 230 GLY A N 1
ATOM 1736 C CA . GLY A 1 230 ? -3.344 16.282 16.011 1.00 93.75 230 GLY A CA 1
ATOM 1737 C C . GLY A 1 230 ? -2.259 15.738 15.075 1.00 93.75 230 GLY A C 1
ATOM 1738 O O . GLY A 1 230 ? -1.075 15.956 15.327 1.00 93.75 230 GLY A O 1
ATOM 1739 N N . VAL A 1 231 ? -2.623 15.050 13.988 1.00 92.06 231 VAL A N 1
ATOM 1740 C CA . VAL A 1 231 ? -1.678 14.653 12.932 1.00 92.06 231 VAL A CA 1
ATOM 1741 C C . VAL A 1 231 ? -1.529 15.816 11.951 1.00 92.06 231 VAL A C 1
ATOM 1743 O O . VAL A 1 231 ? -2.234 15.904 10.953 1.00 92.06 231 VAL A O 1
ATOM 1746 N N . GLU A 1 232 ? -0.634 16.752 12.260 1.00 91.06 232 GLU A N 1
ATOM 1747 C CA . GLU A 1 232 ? -0.498 18.012 11.507 1.00 91.06 232 GLU A CA 1
ATOM 1748 C C . GLU A 1 232 ? 0.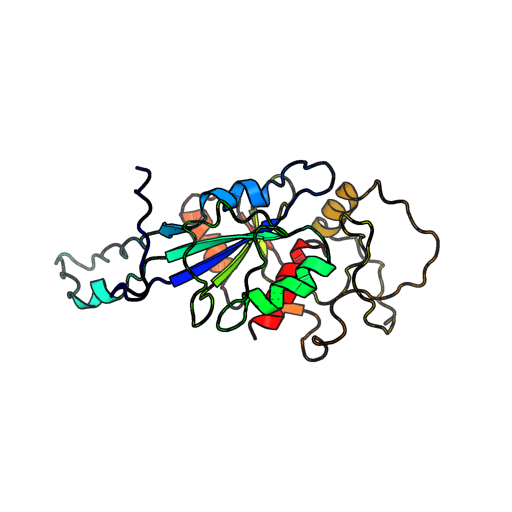025 17.806 10.072 1.00 91.06 232 GLU A C 1
ATOM 1750 O O . GLU A 1 232 ? -0.459 18.428 9.123 1.00 91.06 232 GLU A O 1
ATOM 1755 N N . HIS A 1 233 ? 0.985 16.894 9.913 1.00 94.38 233 HIS A N 1
ATOM 1756 C CA . HIS A 1 233 ? 1.729 16.644 8.677 1.00 94.38 233 HIS A CA 1
ATOM 1757 C C . HIS A 1 233 ? 1.117 15.496 7.869 1.00 94.38 233 HIS A C 1
ATOM 1759 O O . HIS A 1 233 ? 1.692 14.412 7.777 1.00 94.38 233 HIS A O 1
ATOM 1765 N N . VAL A 1 234 ? -0.079 15.718 7.320 1.00 95.75 234 VAL A N 1
ATOM 1766 C CA . VAL A 1 234 ? -0.784 14.743 6.471 1.00 95.75 234 VAL A CA 1
ATOM 1767 C C . VAL A 1 234 ? -1.515 15.423 5.311 1.00 95.75 234 VAL A C 1
ATOM 1769 O O . VAL A 1 234 ? -2.128 16.481 5.480 1.00 95.75 234 VAL A O 1
ATOM 1772 N N . GLN A 1 235 ? -1.456 14.838 4.118 1.00 95.69 235 GLN A N 1
ATOM 1773 C CA . GLN A 1 235 ? -2.073 15.371 2.902 1.00 95.69 235 GLN A CA 1
ATOM 1774 C C . GLN A 1 235 ? -2.682 14.251 2.057 1.00 95.69 235 GLN A C 1
ATOM 1776 O O . GLN A 1 235 ? -2.273 13.096 2.157 1.00 95.69 235 GLN A O 1
ATOM 1781 N N . SER A 1 236 ? -3.674 14.590 1.234 1.00 96.06 236 SER A N 1
ATOM 1782 C CA . SER A 1 236 ? -4.156 13.676 0.203 1.00 96.06 236 SER A CA 1
ATOM 1783 C C . SER A 1 236 ? -3.267 13.766 -1.038 1.00 96.06 236 SER A C 1
ATOM 1785 O O . SER A 1 236 ? -2.733 14.830 -1.345 1.00 96.06 236 SER A O 1
ATOM 1787 N N . SER A 1 237 ? -3.104 12.644 -1.733 1.00 96.00 237 SER A N 1
ATOM 1788 C CA . SER A 1 237 ? -2.281 12.520 -2.937 1.00 96.00 237 SER A CA 1
ATOM 1789 C C . SER A 1 237 ? -3.023 11.725 -4.012 1.00 96.00 237 SER A C 1
ATOM 1791 O O . SER A 1 237 ? -3.927 10.942 -3.712 1.00 96.00 237 SER A O 1
ATOM 1793 N N . THR A 1 238 ? -2.693 11.976 -5.275 1.00 94.69 238 THR A N 1
ATOM 1794 C CA . THR A 1 238 ? -3.218 11.247 -6.443 1.00 94.69 238 THR A CA 1
ATOM 1795 C C . THR A 1 238 ? -2.105 10.587 -7.249 1.00 94.69 238 THR A C 1
ATOM 1797 O O . THR A 1 238 ? -2.371 10.126 -8.351 1.00 94.69 238 THR A O 1
ATOM 1800 N N . ASN A 1 239 ? -0.866 10.584 -6.758 1.00 92.00 239 ASN A N 1
ATOM 1801 C CA . ASN A 1 239 ? 0.250 9.926 -7.422 1.00 92.00 239 ASN A CA 1
ATOM 1802 C C . ASN A 1 239 ? 1.209 9.347 -6.380 1.00 92.00 239 ASN A C 1
ATOM 1804 O O . ASN A 1 239 ? 1.862 10.083 -5.642 1.00 92.00 239 ASN A O 1
ATOM 1808 N N . ALA A 1 240 ? 1.315 8.020 -6.366 1.00 91.06 240 ALA A N 1
ATOM 1809 C CA . ALA A 1 240 ? 2.185 7.282 -5.460 1.00 91.06 240 ALA A CA 1
ATOM 1810 C C . ALA A 1 240 ? 3.570 6.963 -6.065 1.00 91.06 240 ALA A C 1
ATOM 1812 O O . ALA A 1 240 ? 4.269 6.088 -5.552 1.00 91.06 240 ALA A O 1
ATOM 1813 N N . GLY A 1 241 ? 3.958 7.640 -7.156 1.00 87.62 241 GLY A N 1
ATOM 1814 C CA . GLY A 1 241 ? 5.319 7.625 -7.707 1.00 87.62 241 GLY A CA 1
ATOM 1815 C C . GLY A 1 241 ? 5.591 6.613 -8.822 1.00 87.62 241 GLY A C 1
ATOM 1816 O O . GLY A 1 241 ? 6.746 6.411 -9.172 1.00 87.62 241 GLY A O 1
ATOM 1817 N N . ARG A 1 242 ? 4.563 5.958 -9.391 1.00 90.69 242 ARG A N 1
ATOM 1818 C CA . ARG A 1 242 ? 4.698 4.955 -10.484 1.00 90.69 242 ARG A CA 1
ATOM 1819 C C . ARG A 1 242 ? 5.769 3.878 -10.235 1.00 90.69 242 ARG A C 1
ATOM 1821 O O . ARG A 1 242 ? 6.339 3.307 -11.166 1.00 90.69 242 ARG A O 1
ATOM 1828 N N . TYR A 1 243 ? 6.017 3.567 -8.966 1.00 94.31 243 TYR A N 1
ATOM 1829 C CA . TYR A 1 243 ? 6.870 2.471 -8.519 1.00 94.31 243 TYR A CA 1
ATOM 1830 C C . TYR A 1 243 ? 6.044 1.425 -7.758 1.00 94.31 243 TYR A C 1
ATOM 1832 O O . TYR A 1 243 ? 4.835 1.313 -7.949 1.00 94.31 243 TYR A O 1
ATOM 1840 N N . LEU A 1 244 ? 6.664 0.633 -6.879 1.00 96.06 244 LEU A N 1
ATOM 1841 C CA . LEU A 1 244 ? 5.994 -0.485 -6.212 1.00 96.06 244 LEU A CA 1
ATOM 1842 C C . LEU A 1 244 ? 4.891 -0.057 -5.231 1.00 96.06 244 LEU A C 1
ATOM 1844 O O . LEU A 1 244 ? 3.967 -0.838 -5.015 1.00 96.06 244 LEU A O 1
ATOM 1848 N N . CYS A 1 245 ? 4.950 1.158 -4.670 1.00 96.31 245 CYS A N 1
ATOM 1849 C CA . CYS A 1 245 ? 3.879 1.706 -3.828 1.00 96.31 245 CYS A CA 1
ATOM 1850 C C . CYS A 1 245 ? 2.585 1.913 -4.630 1.00 96.31 245 CYS A C 1
ATOM 1852 O O . CYS A 1 245 ? 1.524 1.462 -4.207 1.00 96.31 245 CYS A O 1
ATOM 1854 N N . ASP A 1 246 ? 2.686 2.540 -5.804 1.00 97.81 246 ASP A N 1
ATOM 1855 C CA . ASP A 1 246 ? 1.558 2.703 -6.725 1.00 97.81 246 ASP A CA 1
ATOM 1856 C C . ASP A 1 246 ? 1.115 1.346 -7.299 1.00 97.81 246 ASP A C 1
ATOM 1858 O O . ASP A 1 246 ? -0.078 1.061 -7.353 1.00 97.81 246 ASP A O 1
ATOM 1862 N N . PHE A 1 247 ? 2.071 0.464 -7.620 1.00 98.12 247 PHE A N 1
ATOM 1863 C CA . PHE A 1 247 ? 1.805 -0.854 -8.204 1.00 98.12 247 PHE A CA 1
ATOM 1864 C C . PHE A 1 247 ? 0.988 -1.755 -7.270 1.00 98.12 247 PHE A C 1
ATOM 1866 O O . PHE A 1 247 ? -0.038 -2.296 -7.677 1.00 98.12 247 PHE A O 1
ATOM 1873 N N . ILE A 1 248 ? 1.392 -1.896 -5.999 1.00 98.38 248 ILE A N 1
ATOM 1874 C CA . ILE A 1 248 ? 0.616 -2.677 -5.022 1.00 98.38 248 ILE A CA 1
ATOM 1875 C C . ILE A 1 248 ? -0.755 -2.048 -4.764 1.00 98.38 248 ILE A C 1
ATOM 1877 O O . ILE A 1 248 ? -1.737 -2.767 -4.587 1.00 98.38 248 ILE A O 1
ATOM 1881 N N . TYR A 1 249 ? -0.831 -0.714 -4.766 1.00 98.44 249 TYR A N 1
ATOM 1882 C CA . TYR A 1 249 ? -2.068 0.010 -4.514 1.00 98.44 249 TYR A CA 1
ATOM 1883 C C . TYR A 1 249 ? -3.076 -0.192 -5.649 1.00 98.44 249 TYR A C 1
ATOM 1885 O O . TYR A 1 249 ? -4.206 -0.593 -5.377 1.00 98.44 249 TYR A O 1
ATOM 1893 N N . TYR A 1 250 ? -2.661 -0.018 -6.909 1.00 98.56 250 TYR A N 1
ATOM 1894 C CA . TYR A 1 250 ? -3.508 -0.307 -8.066 1.00 98.56 250 TYR A CA 1
ATOM 1895 C C . TYR A 1 250 ? -3.946 -1.772 -8.094 1.00 98.56 250 TYR A C 1
ATOM 1897 O O . TYR A 1 250 ? -5.137 -2.042 -8.241 1.00 98.56 250 TYR A O 1
ATOM 1905 N N . GLY A 1 251 ? -3.008 -2.710 -7.902 1.00 98.25 251 GLY A N 1
ATOM 1906 C CA . GLY A 1 251 ? -3.320 -4.140 -7.861 1.00 98.25 251 GLY A CA 1
ATOM 1907 C C . GLY A 1 251 ? -4.409 -4.442 -6.833 1.00 98.25 251 GLY A C 1
ATOM 1908 O O . GLY A 1 251 ? -5.407 -5.076 -7.153 1.00 98.25 251 GLY A O 1
ATOM 1909 N N . SER A 1 252 ? -4.285 -3.897 -5.622 1.00 98.31 252 SER A N 1
ATOM 1910 C CA . SER A 1 252 ? -5.295 -4.086 -4.579 1.00 98.31 252 SER A CA 1
ATOM 1911 C C . SER A 1 252 ? -6.630 -3.405 -4.864 1.00 98.31 252 SER A C 1
ATOM 1913 O O . SER A 1 252 ? -7.664 -3.950 -4.494 1.00 98.31 252 SER A O 1
ATOM 1915 N N . LEU A 1 253 ? -6.646 -2.239 -5.516 1.00 98.44 253 LEU A N 1
ATOM 1916 C CA . LEU A 1 253 ? -7.895 -1.599 -5.947 1.00 98.44 253 LEU A CA 1
ATOM 1917 C C . LEU A 1 253 ? -8.616 -2.402 -7.038 1.00 98.44 253 LEU A C 1
ATOM 1919 O O . LEU A 1 253 ? -9.843 -2.364 -7.116 1.00 98.44 253 LEU A O 1
ATOM 1923 N N . ALA A 1 254 ? -7.870 -3.096 -7.896 1.00 98.19 254 ALA A N 1
ATOM 1924 C CA . ALA A 1 254 ? -8.428 -3.964 -8.926 1.00 98.19 254 ALA A CA 1
ATOM 1925 C C . ALA A 1 254 ? -8.987 -5.266 -8.326 1.00 98.19 254 ALA A C 1
ATOM 1927 O O . ALA A 1 254 ? -10.124 -5.625 -8.621 1.00 98.19 254 ALA A O 1
ATOM 1928 N N . GLU A 1 255 ? -8.243 -5.927 -7.433 1.00 97.56 255 GLU A N 1
ATOM 1929 C CA . GLU A 1 255 ? -8.694 -7.162 -6.766 1.00 97.56 255 GLU A CA 1
ATOM 1930 C C . GLU A 1 255 ? -9.872 -6.950 -5.798 1.00 97.56 255 GLU A C 1
ATOM 1932 O O . GLU A 1 255 ? -10.595 -7.893 -5.483 1.00 97.56 255 GLU A O 1
ATOM 1937 N N . ALA A 1 256 ? -10.076 -5.722 -5.311 1.00 95.44 256 ALA A N 1
ATOM 1938 C CA . ALA A 1 256 ? -11.175 -5.387 -4.405 1.00 95.44 256 ALA A CA 1
ATOM 1939 C C . ALA A 1 256 ? -12.523 -5.098 -5.104 1.00 95.44 256 ALA A C 1
ATOM 1941 O O . ALA A 1 256 ? -13.505 -4.827 -4.405 1.00 95.44 256 ALA A O 1
ATOM 1942 N N . GLN A 1 257 ? -12.571 -5.094 -6.443 1.00 91.56 257 GLN A N 1
ATOM 1943 C CA . GLN A 1 257 ? -13.781 -4.805 -7.234 1.00 91.56 257 GLN A CA 1
ATOM 1944 C C . GLN A 1 257 ? -14.722 -5.998 -7.410 1.00 91.56 257 GLN A C 1
ATOM 1946 O O . GLN A 1 257 ? -14.255 -7.156 -7.433 1.00 91.56 257 GLN A O 1
#

Radius of gyration: 20.76 Å; Cα contacts (8 Å, |Δi|>4): 417; chains: 1; bounding box: 53×40×59 Å

InterPro domains:
  IPR016125 Peptidase C15, pyroglutamyl peptidase I-like [PF01470] (18-50)
  IPR016125 Peptidase C15, pyroglutamyl peptidase I-like [PTHR23402] (18-168)
  IPR036440 Peptidase C15, pyroglutamyl peptidase I-like superfamily [G3DSA:3.40.630.20] (17-257)
  IPR036440 Peptidase C15, pyroglutamyl peptidase I-like superfamily [SSF53182] (17-255)

Organism: NCBI:txid167371

Solvent-accessible surface area (backbone atoms only — not comparable to full-atom values): 15590 Å² total; per-residue (Å²): 127,92,74,80,80,67,81,78,57,97,80,51,93,61,57,60,44,35,33,39,37,35,13,35,39,51,47,74,92,31,86,67,25,67,21,26,69,70,43,62,82,44,43,64,37,70,47,77,60,79,75,80,73,82,82,83,70,86,88,62,91,71,75,74,53,82,67,68,70,74,70,58,41,32,36,37,29,44,47,45,46,38,60,50,34,62,68,53,42,70,69,40,48,62,27,56,61,26,72,50,35,48,76,83,55,58,88,82,28,72,50,82,66,80,91,73,66,77,79,66,47,66,82,26,61,78,41,80,46,82,41,64,76,75,72,93,79,55,47,71,46,75,44,36,20,46,36,60,62,28,78,61,59,33,76,85,69,47,65,43,49,71,49,71,71,72,67,92,68,83,85,79,66,83,78,51,73,46,34,50,55,50,51,72,55,53,76,82,67,74,87,76,83,84,73,76,82,72,45,15,27,67,31,91,95,43,75,89,56,63,63,60,48,66,63,93,66,66,51,66,60,48,41,51,51,40,37,77,73,66,46,74,58,50,42,73,34,67,64,60,22,53,42,68,56,15,46,48,46,23,51,47,59,58,56,71,106